Protein AF-A0A8T1SLP2-F1 (afdb_monomer_lite)

pLDDT: mean 81.24, std 19.85, range [31.53, 98.62]

Secondary structure (DSSP, 8-state):
-------PPPP--------PPP----------SS-------------PPPHHHHHHHHHHH--TTT-HHHHHHHHHHHHHHH---HHHHHHHHHHHS-HHHHHHHHHHHHHHHHHHHHH-TTTSPPHHHHS-SS-----TTSHHHHHHHHHHHHHHHHHHHHH-S----THHHHH----TT--HHHHHHHHHHHHHHH--

Structure (mmCIF, N/CA/C/O backbone):
data_AF-A0A8T1SLP2-F1
#
_entry.id   AF-A0A8T1SLP2-F1
#
loop_
_atom_site.group_PDB
_atom_site.id
_atom_site.type_symbol
_atom_site.label_atom_id
_atom_site.label_alt_id
_atom_site.label_comp_id
_atom_site.label_asym_id
_atom_site.label_entity_id
_atom_site.label_seq_id
_atom_site.pdbx_PDB_ins_code
_atom_site.Cartn_x
_atom_site.Cartn_y
_atom_site.Cartn_z
_atom_site.occupancy
_atom_site.B_iso_or_equiv
_atom_site.auth_seq_id
_atom_site.auth_comp_id
_atom_site.auth_asym_id
_atom_site.auth_atom_id
_atom_site.pdbx_PDB_model_num
ATOM 1 N N . PRO A 1 1 ? -8.094 -66.657 -16.573 1.00 51.28 1 PRO A N 1
ATOM 2 C CA . PRO A 1 1 ? -8.102 -66.151 -15.177 1.00 51.28 1 PRO A CA 1
ATOM 3 C C . PRO A 1 1 ? -7.156 -66.980 -14.293 1.00 51.28 1 PRO A C 1
ATOM 5 O O . PRO A 1 1 ? -7.253 -68.204 -14.302 1.00 51.28 1 PRO A O 1
ATOM 8 N N . PRO A 1 2 ? -6.194 -66.336 -13.611 1.00 52.72 2 PRO A N 1
ATOM 9 C CA . PRO A 1 2 ? -6.456 -66.033 -12.202 1.00 52.72 2 PRO A CA 1
ATOM 10 C C . PRO A 1 2 ? -5.882 -64.688 -11.720 1.00 52.72 2 PRO A C 1
ATOM 12 O O . PRO A 1 2 ? -4.818 -64.239 -12.142 1.00 52.72 2 PRO A O 1
ATOM 15 N N . TYR A 1 3 ? -6.602 -64.079 -10.780 1.00 40.72 3 TYR A N 1
ATOM 16 C CA . TYR A 1 3 ? -6.124 -62.995 -9.929 1.00 40.72 3 TYR A CA 1
ATOM 17 C C . TYR A 1 3 ? -5.058 -63.525 -8.959 1.00 40.72 3 TYR A C 1
ATOM 19 O O . TYR A 1 3 ? -5.244 -64.568 -8.335 1.00 40.72 3 TYR A O 1
ATOM 27 N N . LYS A 1 4 ? -3.966 -62.775 -8.791 1.00 50.47 4 LYS A N 1
ATOM 28 C CA . LYS A 1 4 ? -3.153 -62.802 -7.571 1.00 50.47 4 LYS A CA 1
ATOM 29 C C . LYS A 1 4 ? -3.278 -61.432 -6.918 1.00 50.47 4 LYS A C 1
ATOM 31 O O . LYS A 1 4 ? -2.809 -60.441 -7.468 1.00 50.47 4 LYS A O 1
ATOM 36 N 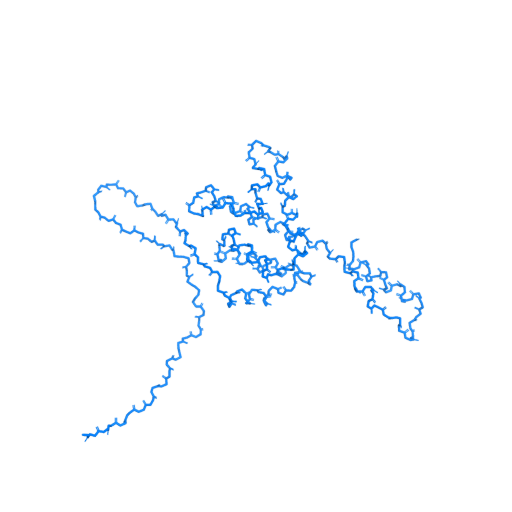N . GLU A 1 5 ? -3.930 -61.393 -5.764 1.00 51.12 5 GLU A N 1
ATOM 37 C CA . GLU A 1 5 ? -3.930 -60.245 -4.863 1.00 51.12 5 GLU A CA 1
ATOM 38 C C . GLU A 1 5 ? -2.499 -59.927 -4.415 1.00 51.12 5 GLU A C 1
ATOM 40 O O . GLU A 1 5 ? -1.784 -60.802 -3.920 1.00 51.12 5 GLU A O 1
ATOM 45 N N . ARG A 1 6 ? -2.093 -58.658 -4.535 1.00 46.44 6 ARG A N 1
ATOM 46 C CA . ARG A 1 6 ? -1.101 -58.049 -3.640 1.00 46.44 6 ARG A CA 1
ATOM 47 C C . ARG A 1 6 ? -1.487 -56.603 -3.323 1.00 46.44 6 ARG A C 1
ATOM 49 O O . ARG A 1 6 ? -1.310 -55.722 -4.152 1.00 46.44 6 ARG A O 1
ATOM 56 N N . VAL A 1 7 ? -2.006 -56.464 -2.099 1.00 53.81 7 VAL A N 1
ATOM 57 C CA . VAL A 1 7 ? -1.913 -55.384 -1.092 1.00 53.81 7 VAL A CA 1
ATOM 58 C C . VAL A 1 7 ? -2.037 -53.929 -1.584 1.00 53.81 7 VAL A C 1
ATOM 60 O O . VAL A 1 7 ? -1.192 -53.480 -2.360 1.00 53.81 7 VAL A O 1
ATOM 63 N N . PRO A 1 8 ? -3.000 -53.136 -1.060 1.00 47.75 8 PRO A N 1
ATOM 64 C CA . PRO A 1 8 ? -3.031 -51.694 -1.283 1.00 47.75 8 PRO A CA 1
ATOM 65 C C . PRO A 1 8 ? -1.716 -51.075 -0.807 1.00 47.75 8 PRO A C 1
ATOM 67 O O . PRO A 1 8 ? -1.368 -51.147 0.372 1.00 47.75 8 PRO A O 1
ATOM 70 N N . ARG A 1 9 ? -0.964 -50.477 -1.730 1.00 47.06 9 ARG A N 1
ATOM 71 C CA . ARG A 1 9 ? 0.170 -49.636 -1.360 1.00 47.06 9 ARG A CA 1
ATOM 72 C C . ARG A 1 9 ? -0.421 -48.397 -0.685 1.00 47.06 9 ARG A C 1
ATOM 74 O O . ARG A 1 9 ? -1.265 -47.735 -1.286 1.00 47.06 9 ARG A O 1
ATOM 81 N N . ALA A 1 10 ? -0.035 -48.132 0.563 1.00 53.69 10 ALA A N 1
ATOM 82 C CA . ALA A 1 10 ? -0.399 -46.890 1.238 1.00 53.69 10 ALA A CA 1
ATOM 83 C C . ALA A 1 10 ? -0.040 -45.705 0.322 1.00 53.69 10 ALA A C 1
ATOM 85 O O . ALA A 1 10 ? 1.007 -45.777 -0.336 1.00 53.69 10 ALA A O 1
ATOM 86 N N . PRO A 1 11 ? -0.879 -44.655 0.232 1.00 48.16 11 PRO A N 1
ATOM 87 C CA . PRO A 1 11 ? -0.500 -43.465 -0.508 1.00 48.16 11 PRO A CA 1
ATOM 88 C C . PRO A 1 11 ? 0.830 -42.973 0.051 1.00 48.16 11 PRO A C 1
ATOM 90 O O . PRO A 1 11 ? 1.016 -42.887 1.266 1.00 48.16 11 PRO A O 1
ATOM 93 N N . GLU A 1 12 ? 1.769 -42.724 -0.852 1.00 47.84 12 GLU A N 1
ATOM 94 C CA . GLU A 1 12 ? 3.038 -42.107 -0.519 1.00 47.84 12 GLU A CA 1
ATOM 95 C C . GLU A 1 12 ? 2.696 -40.758 0.124 1.00 47.84 12 GLU A C 1
ATOM 97 O O . GLU A 1 12 ? 2.168 -39.860 -0.534 1.00 47.84 12 GLU A O 1
ATOM 102 N N . ILE A 1 13 ? 2.875 -40.654 1.444 1.00 52.69 13 ILE A N 1
ATOM 103 C CA . ILE A 1 13 ? 2.747 -39.388 2.157 1.00 52.69 13 ILE A CA 1
ATOM 104 C C . ILE A 1 13 ? 3.916 -38.550 1.653 1.00 52.69 13 ILE A C 1
ATOM 106 O O . ILE A 1 13 ? 5.034 -38.647 2.159 1.00 52.69 13 ILE A O 1
ATOM 110 N N . ALA A 1 14 ? 3.661 -37.779 0.598 1.00 40.75 14 ALA A N 1
ATOM 111 C CA . ALA A 1 14 ? 4.567 -36.742 0.160 1.00 40.75 14 ALA A CA 1
ATOM 112 C C . ALA A 1 14 ? 4.804 -35.805 1.359 1.00 40.75 14 ALA A C 1
ATOM 114 O O . ALA A 1 14 ? 3.859 -35.494 2.094 1.00 40.75 14 ALA A O 1
ATOM 115 N N . PRO A 1 15 ? 6.057 -35.406 1.616 1.00 37.88 15 PRO A N 1
ATOM 116 C CA . PRO A 1 15 ? 6.407 -34.677 2.823 1.00 37.88 15 PRO A CA 1
ATOM 117 C C . PRO A 1 15 ? 5.599 -33.379 2.938 1.00 37.88 15 PRO A C 1
ATOM 119 O O . PRO A 1 15 ? 5.469 -32.620 1.980 1.00 37.88 15 PRO A O 1
ATOM 122 N N . SER A 1 16 ? 5.100 -33.110 4.148 1.00 51.03 16 SER A N 1
ATOM 123 C CA . SER A 1 16 ? 4.646 -31.789 4.585 1.00 51.03 16 SER A CA 1
ATOM 124 C C . SER A 1 16 ? 5.834 -30.827 4.556 1.00 51.03 16 SER A C 1
ATOM 126 O O . SER A 1 16 ? 6.502 -30.615 5.566 1.00 51.03 16 SER A O 1
ATOM 128 N N . VAL A 1 17 ? 6.110 -30.251 3.393 1.00 34.69 17 VAL A N 1
ATOM 129 C CA . VAL A 1 17 ? 6.983 -29.092 3.246 1.00 34.69 17 VAL A CA 1
ATOM 130 C C . VAL A 1 17 ? 6.373 -28.250 2.139 1.00 34.69 17 VAL A C 1
ATOM 132 O O . VAL A 1 17 ? 6.340 -28.662 0.982 1.00 34.69 17 VAL A O 1
ATOM 135 N N . GLY A 1 18 ? 5.841 -27.087 2.516 1.00 31.53 18 GLY A N 1
ATOM 136 C CA . GLY A 1 18 ? 5.426 -26.054 1.578 1.00 31.53 18 GLY A CA 1
ATOM 137 C C . GLY A 1 18 ? 6.627 -25.638 0.739 1.00 31.53 18 GLY A C 1
ATOM 138 O O . GLY A 1 18 ? 7.435 -24.810 1.151 1.00 31.53 18 GLY A O 1
ATOM 139 N N . PHE A 1 19 ? 6.760 -26.259 -0.426 1.00 31.61 19 PHE A N 1
ATOM 140 C CA . PHE A 1 19 ? 7.598 -25.771 -1.500 1.00 31.61 19 PHE A CA 1
ATOM 141 C C . PHE A 1 19 ? 6.903 -24.546 -2.086 1.00 31.61 19 PHE A C 1
ATOM 143 O O . PHE A 1 19 ? 6.039 -24.671 -2.950 1.00 31.61 19 PHE A O 1
ATOM 150 N N . TYR A 1 20 ? 7.279 -23.361 -1.619 1.00 38.03 20 TYR A N 1
ATOM 151 C CA . TYR A 1 20 ? 7.086 -22.163 -2.422 1.00 38.03 20 TYR A CA 1
ATOM 152 C C . TYR A 1 20 ? 8.293 -22.063 -3.353 1.00 38.03 20 TYR A C 1
ATOM 154 O O . TYR A 1 20 ? 9.429 -22.089 -2.866 1.00 38.03 20 TYR A O 1
ATOM 162 N N . PRO A 1 21 ? 8.087 -22.058 -4.681 1.00 40.09 21 PRO A N 1
ATOM 163 C CA . PRO A 1 21 ? 9.191 -22.079 -5.620 1.00 40.09 21 PRO A CA 1
ATOM 164 C C . PRO A 1 21 ? 10.085 -20.864 -5.383 1.00 40.09 21 PRO A C 1
ATOM 166 O O . PRO A 1 21 ? 9.610 -19.740 -5.215 1.00 40.09 21 PRO A O 1
ATOM 169 N N . LEU A 1 22 ? 11.398 -21.111 -5.391 1.00 35.88 22 LEU A N 1
ATOM 170 C CA . LEU A 1 22 ? 12.374 -20.063 -5.630 1.00 35.88 22 LEU A CA 1
ATOM 171 C C . LEU A 1 22 ? 11.912 -19.246 -6.838 1.00 35.88 22 LEU A C 1
ATOM 173 O O . LEU A 1 22 ? 11.570 -19.806 -7.884 1.00 35.88 22 LEU A O 1
ATOM 177 N N . ILE A 1 23 ? 11.948 -17.926 -6.675 1.00 46.19 23 ILE A N 1
ATOM 178 C CA . ILE A 1 23 ? 11.940 -16.955 -7.766 1.00 46.19 23 ILE A CA 1
ATOM 179 C C . ILE A 1 23 ? 12.896 -17.496 -8.823 1.00 46.19 23 ILE A C 1
ATOM 181 O O . ILE A 1 23 ? 14.083 -17.686 -8.557 1.00 46.19 23 ILE A O 1
ATOM 185 N N . THR A 1 24 ? 12.354 -17.862 -9.976 1.00 40.00 24 THR A N 1
ATOM 186 C CA . THR A 1 24 ? 13.105 -18.564 -11.005 1.00 40.00 24 THR A CA 1
ATOM 187 C C . THR A 1 24 ? 14.147 -17.593 -11.558 1.00 40.00 24 THR A C 1
ATOM 189 O O . THR A 1 24 ? 13.821 -16.722 -12.356 1.00 40.00 24 THR A O 1
ATOM 192 N N . GLU A 1 25 ? 15.414 -17.719 -11.158 1.00 38.12 25 GLU A N 1
ATOM 193 C CA . GLU A 1 25 ? 16.511 -17.258 -12.009 1.00 38.12 25 GLU A CA 1
ATOM 194 C C . GLU A 1 25 ? 16.571 -18.220 -13.199 1.00 38.12 25 GLU A C 1
ATOM 196 O O . GLU A 1 25 ? 17.198 -19.278 -13.154 1.00 38.12 25 GLU A O 1
ATOM 201 N N . THR A 1 26 ? 15.853 -17.901 -14.274 1.00 42.66 26 THR A N 1
ATOM 202 C CA . THR A 1 26 ? 15.989 -18.637 -15.531 1.00 42.66 26 THR A CA 1
ATOM 203 C C . THR A 1 26 ? 17.313 -18.271 -16.193 1.00 42.66 26 THR A C 1
ATOM 205 O O . THR A 1 26 ? 17.432 -17.231 -16.841 1.00 42.66 26 THR A O 1
ATOM 208 N N . VAL A 1 27 ? 18.312 -19.147 -16.060 1.00 44.16 27 VAL A N 1
ATOM 209 C CA . VAL A 1 27 ? 19.562 -19.086 -16.828 1.00 44.16 27 VAL A CA 1
ATOM 210 C C . VAL A 1 27 ? 19.272 -19.533 -18.262 1.00 44.16 27 VAL A C 1
ATOM 212 O O . VAL A 1 27 ? 19.118 -20.721 -18.542 1.00 44.16 27 VAL A O 1
ATOM 215 N N . VAL A 1 28 ? 19.179 -18.584 -19.193 1.00 42.00 28 VAL A N 1
ATOM 216 C CA . VAL A 1 28 ? 19.043 -18.899 -20.622 1.00 42.00 28 VAL A CA 1
ATOM 217 C C . VAL A 1 28 ? 20.429 -19.166 -21.206 1.00 42.00 28 VAL A C 1
ATOM 219 O O . VAL A 1 28 ? 21.206 -18.240 -21.430 1.00 42.00 28 VAL A O 1
ATOM 222 N N . ALA A 1 29 ? 20.734 -20.430 -21.500 1.00 44.34 29 ALA A N 1
ATOM 223 C CA . ALA A 1 29 ? 21.881 -20.794 -22.325 1.00 44.34 29 ALA A CA 1
ATOM 224 C C . ALA A 1 29 ? 21.465 -20.842 -23.805 1.00 44.34 29 ALA A C 1
ATOM 226 O O . ALA A 1 29 ? 20.645 -21.668 -24.206 1.00 44.34 29 ALA A O 1
ATOM 227 N N . ARG A 1 30 ? 22.061 -19.985 -24.640 1.00 42.94 30 ARG A N 1
ATOM 228 C CA . ARG A 1 30 ? 22.188 -20.235 -26.084 1.00 42.94 30 ARG A CA 1
ATOM 229 C C . ARG A 1 30 ? 23.635 -19.993 -26.499 1.00 42.94 30 ARG A C 1
ATOM 231 O O . ARG A 1 30 ? 24.135 -18.882 -26.378 1.00 42.94 30 ARG A O 1
ATOM 238 N N . SER A 1 31 ? 24.277 -21.050 -26.985 1.00 52.25 31 SER A N 1
ATOM 239 C CA . SER A 1 31 ? 25.512 -21.011 -27.781 1.00 52.25 31 SER A CA 1
ATOM 240 C C . SER A 1 31 ? 25.082 -21.263 -29.239 1.00 52.25 31 SER A C 1
ATOM 242 O O . SER A 1 31 ? 24.107 -21.981 -29.448 1.00 52.25 31 SER A O 1
ATOM 244 N N . VAL A 1 32 ? 25.662 -20.675 -30.288 1.00 46.78 32 VAL A N 1
ATOM 245 C CA . VAL A 1 32 ? 27.093 -20.672 -30.614 1.00 46.78 32 VAL A CA 1
ATOM 246 C C . VAL A 1 32 ? 27.491 -19.413 -31.397 1.00 46.78 32 VAL A C 1
ATOM 248 O O . VAL A 1 32 ? 26.742 -18.947 -32.251 1.00 46.78 32 VAL A O 1
ATOM 251 N N . ALA A 1 33 ? 28.732 -18.991 -31.137 1.00 46.06 33 ALA A N 1
ATOM 252 C CA . ALA A 1 33 ? 29.599 -18.074 -31.879 1.00 46.06 33 ALA A CA 1
ATOM 253 C C . ALA A 1 33 ? 29.664 -16.615 -31.383 1.00 46.06 33 ALA A C 1
ATOM 255 O O . ALA A 1 33 ? 28.679 -15.888 -31.298 1.00 46.06 33 ALA A O 1
ATOM 256 N N . ASP A 1 34 ? 30.914 -16.233 -31.128 1.00 44.34 34 ASP A N 1
ATOM 257 C CA . ASP A 1 34 ? 31.476 -14.946 -30.735 1.00 44.34 34 ASP A CA 1
ATOM 258 C C . ASP A 1 34 ? 31.450 -14.503 -29.268 1.00 44.34 34 ASP A C 1
ATOM 260 O O . ASP A 1 34 ? 30.468 -14.580 -28.535 1.00 44.34 34 ASP A O 1
ATOM 264 N N . ASN A 1 35 ? 32.633 -14.013 -28.893 1.00 52.25 35 ASN A N 1
ATOM 265 C CA . ASN A 1 35 ? 33.175 -13.606 -27.604 1.00 52.25 35 ASN A CA 1
ATOM 266 C C . ASN A 1 35 ? 32.275 -12.629 -26.813 1.00 52.25 35 ASN A C 1
ATOM 268 O O . ASN A 1 35 ? 32.597 -11.452 -26.648 1.00 52.25 35 ASN A O 1
ATOM 272 N N . ARG A 1 36 ? 31.127 -13.101 -26.320 1.00 53.59 36 ARG A N 1
ATOM 273 C CA . ARG A 1 36 ? 30.204 -12.326 -25.486 1.00 53.59 36 ARG A CA 1
ATOM 274 C C . ARG A 1 36 ? 30.271 -12.803 -24.044 1.00 53.59 36 ARG A C 1
ATOM 276 O O . ARG A 1 36 ? 29.977 -13.955 -23.740 1.00 53.59 36 ARG A O 1
ATOM 283 N N . ARG A 1 37 ? 30.629 -11.879 -23.147 1.00 54.94 37 ARG A N 1
ATOM 284 C CA . ARG A 1 37 ? 30.462 -12.038 -21.698 1.00 54.94 37 ARG A CA 1
ATOM 285 C C . ARG A 1 37 ? 29.026 -12.495 -21.432 1.00 54.94 37 ARG A C 1
ATOM 287 O O . ARG A 1 37 ? 28.089 -11.773 -21.773 1.00 54.94 37 ARG A O 1
ATOM 294 N N . ALA A 1 38 ? 28.860 -13.677 -20.843 1.00 57.34 38 ALA A N 1
ATOM 295 C CA . ALA A 1 38 ? 27.565 -14.112 -20.346 1.00 57.34 38 ALA A CA 1
ATOM 296 C C . ALA A 1 38 ? 27.062 -13.048 -19.362 1.00 57.34 38 ALA A C 1
ATOM 298 O O . ALA A 1 38 ? 27.705 -12.778 -18.351 1.00 57.34 38 ALA A O 1
ATOM 299 N N . THR A 1 39 ? 25.964 -12.382 -19.708 1.00 58.81 39 THR A N 1
ATOM 300 C CA . THR A 1 39 ? 25.308 -11.435 -18.808 1.00 58.81 39 THR A CA 1
ATOM 301 C C . THR A 1 39 ? 24.176 -12.183 -18.134 1.00 58.81 39 THR A C 1
ATOM 303 O O . THR A 1 39 ? 23.212 -12.569 -18.793 1.00 58.81 39 THR A O 1
ATOM 306 N N . THR A 1 40 ? 24.307 -12.418 -16.832 1.00 60.12 40 THR A N 1
ATOM 307 C CA . THR A 1 40 ? 23.191 -12.885 -16.010 1.00 60.12 40 THR A CA 1
ATOM 308 C C . THR A 1 40 ? 22.121 -11.796 -16.020 1.00 60.12 40 THR A C 1
ATOM 310 O O . THR A 1 40 ? 22.389 -10.666 -15.617 1.00 60.12 40 THR A O 1
ATOM 313 N N . MET A 1 41 ? 20.927 -12.117 -16.516 1.00 66.62 41 MET A N 1
ATOM 314 C CA . MET A 1 41 ? 19.774 -11.218 -16.501 1.00 66.62 41 MET A CA 1
ATOM 315 C C . MET A 1 41 ? 18.713 -11.799 -15.572 1.00 66.62 41 MET A C 1
ATOM 317 O O . MET A 1 41 ? 18.327 -12.955 -15.726 1.00 66.62 41 MET A O 1
ATOM 321 N N . GLN A 1 42 ? 18.251 -10.999 -14.613 1.00 71.88 42 GLN A N 1
ATOM 322 C CA . GLN A 1 42 ? 17.091 -11.348 -13.800 1.00 71.88 42 GLN A CA 1
ATOM 323 C C . GLN A 1 42 ? 15.825 -11.032 -14.590 1.00 71.88 42 GLN A C 1
ATOM 325 O O . GLN A 1 42 ? 15.665 -9.918 -15.086 1.00 71.88 42 GLN A O 1
ATOM 330 N N . VAL A 1 43 ? 14.947 -12.026 -14.714 1.00 80.62 43 VAL A N 1
ATOM 331 C CA . VAL A 1 43 ? 13.667 -11.905 -15.413 1.00 80.62 43 VAL A CA 1
ATOM 332 C C . VAL A 1 43 ? 12.548 -12.173 -14.417 1.00 80.62 43 VAL A C 1
ATOM 334 O O . VAL A 1 43 ? 12.511 -13.214 -13.767 1.00 80.62 43 VAL A O 1
ATOM 337 N N . TYR A 1 44 ? 11.630 -11.226 -14.310 1.00 83.12 44 TYR A N 1
ATOM 338 C CA . TYR A 1 44 ? 10.404 -11.325 -13.540 1.00 83.12 44 TYR A CA 1
ATOM 339 C C . TYR A 1 44 ? 9.305 -11.917 -14.419 1.00 83.12 44 TYR A C 1
ATOM 341 O O . TYR A 1 44 ? 8.966 -11.367 -15.470 1.00 83.12 44 TYR A O 1
ATOM 349 N N . THR A 1 45 ? 8.739 -13.034 -13.967 1.00 84.00 45 THR A N 1
ATOM 350 C CA . THR A 1 45 ? 7.530 -13.633 -14.544 1.00 84.00 45 THR A CA 1
ATOM 351 C C . THR A 1 45 ? 6.404 -13.492 -13.534 1.00 84.00 45 THR A C 1
ATOM 353 O O . THR A 1 45 ? 6.591 -13.821 -12.362 1.00 84.00 45 THR A O 1
ATOM 356 N N . HIS A 1 46 ? 5.253 -12.989 -13.979 1.00 86.06 46 HIS A N 1
ATOM 357 C CA . HIS A 1 46 ? 4.088 -12.842 -13.113 1.00 86.06 46 HIS A CA 1
ATOM 358 C C . HIS A 1 46 ? 3.515 -14.212 -12.751 1.00 86.06 46 HIS A C 1
ATOM 360 O O . HIS A 1 46 ? 3.279 -15.052 -13.622 1.00 86.06 46 HIS A O 1
ATOM 366 N N . VAL A 1 47 ? 3.305 -14.417 -11.454 1.00 87.44 47 VAL A N 1
ATOM 367 C CA . VAL A 1 47 ? 2.592 -15.563 -10.897 1.00 87.44 47 VAL A CA 1
ATOM 368 C C . VAL A 1 47 ? 1.563 -14.993 -9.923 1.00 87.44 47 VAL A C 1
ATOM 370 O O . VAL A 1 47 ? 1.967 -14.409 -8.917 1.00 87.44 47 VAL A O 1
ATOM 373 N N . PRO A 1 48 ? 0.255 -15.141 -10.196 1.00 85.75 48 PRO A N 1
ATOM 374 C CA . PRO A 1 48 ? -0.778 -14.631 -9.307 1.00 85.75 48 PRO A CA 1
ATOM 375 C C . PRO A 1 48 ? -0.688 -15.247 -7.910 1.00 85.75 48 PRO A C 1
ATOM 377 O O . PRO A 1 48 ? -0.332 -16.419 -7.756 1.00 85.75 48 PRO A O 1
ATOM 380 N N . PHE A 1 49 ? -1.106 -14.491 -6.895 1.00 87.31 49 PHE A N 1
ATOM 381 C CA . PHE A 1 49 ? -1.275 -15.040 -5.553 1.00 87.31 49 PHE A CA 1
ATOM 382 C C . PHE A 1 49 ? -2.273 -16.203 -5.534 1.00 87.31 49 PHE A C 1
ATOM 384 O O . PHE A 1 49 ? -3.388 -16.107 -6.054 1.00 87.31 49 PHE A O 1
ATOM 391 N N . ASN A 1 50 ? -1.905 -17.285 -4.850 1.00 90.06 50 ASN A N 1
ATOM 392 C CA . ASN A 1 50 ? -2.828 -18.370 -4.550 1.00 90.06 50 ASN A CA 1
ATOM 393 C C . ASN A 1 50 ? -3.816 -17.929 -3.445 1.00 90.06 50 ASN A C 1
ATOM 395 O O . ASN A 1 50 ? -3.383 -17.363 -2.435 1.00 90.06 50 ASN A O 1
ATOM 399 N N . PRO A 1 51 ? -5.125 -18.230 -3.568 1.00 90.00 51 PRO A N 1
ATOM 400 C CA . PRO A 1 51 ? -6.105 -18.006 -2.503 1.00 90.00 51 PRO A CA 1
ATOM 401 C C . PRO A 1 51 ? -5.696 -18.531 -1.118 1.00 90.00 51 PRO A C 1
ATOM 403 O O . PRO A 1 51 ? -6.027 -17.904 -0.112 1.00 90.00 51 PRO A O 1
ATOM 406 N N . VAL A 1 52 ? -4.969 -19.653 -1.051 1.00 92.44 52 VAL A N 1
ATOM 407 C CA . VAL A 1 52 ? -4.479 -20.222 0.218 1.00 92.44 52 VAL A CA 1
ATOM 408 C C . VAL A 1 52 ? -3.479 -19.285 0.898 1.00 92.44 52 VAL A C 1
ATOM 410 O O . VAL A 1 52 ? -3.586 -19.048 2.101 1.00 92.44 52 VAL A O 1
ATOM 413 N N . ASP A 1 53 ? -2.562 -18.698 0.131 1.00 88.88 53 ASP A N 1
ATOM 414 C CA . ASP A 1 53 ? -1.547 -17.783 0.661 1.00 88.88 53 ASP A CA 1
ATOM 415 C C . ASP A 1 53 ? -2.190 -16.475 1.118 1.00 88.88 53 ASP A C 1
ATOM 417 O O . ASP A 1 53 ? -1.924 -15.999 2.219 1.00 88.88 53 ASP A O 1
ATOM 421 N N . LEU A 1 54 ? -3.126 -15.938 0.327 1.00 90.81 54 LEU A N 1
ATOM 422 C CA . LEU A 1 54 ? -3.898 -14.751 0.702 1.00 90.81 54 LEU A CA 1
ATOM 423 C C . LEU A 1 54 ? -4.680 -14.957 2.007 1.00 90.81 54 LEU A C 1
ATOM 425 O O . LEU A 1 54 ? -4.690 -14.075 2.871 1.00 90.81 54 LEU A O 1
ATOM 429 N N . ALA A 1 55 ? -5.304 -16.125 2.180 1.00 92.25 55 ALA A N 1
ATOM 430 C CA . ALA A 1 55 ? -5.994 -16.475 3.417 1.00 92.25 55 ALA A CA 1
ATOM 431 C C . ALA A 1 55 ? -5.019 -16.602 4.601 1.00 92.25 55 ALA A C 1
ATOM 433 O O . ALA A 1 55 ? -5.313 -16.104 5.691 1.00 92.25 55 ALA A O 1
ATOM 434 N N . ALA A 1 56 ? -3.848 -17.210 4.386 1.00 92.31 56 ALA A N 1
ATOM 435 C CA . ALA A 1 56 ? -2.809 -17.338 5.403 1.00 92.31 56 ALA A CA 1
ATOM 436 C C . ALA A 1 56 ? -2.256 -15.971 5.836 1.00 92.31 56 ALA A C 1
ATOM 438 O O . ALA A 1 56 ? -2.176 -15.702 7.036 1.00 92.31 56 ALA A O 1
ATOM 439 N N . PHE A 1 57 ? -1.958 -15.070 4.894 1.00 92.31 57 PHE A N 1
ATOM 440 C CA . PHE A 1 57 ? -1.518 -13.707 5.205 1.00 92.31 57 PHE A CA 1
ATOM 441 C C . PHE A 1 57 ? -2.578 -12.937 5.981 1.00 92.31 57 PHE A C 1
ATOM 443 O O . PHE A 1 57 ? -2.251 -12.284 6.971 1.00 92.31 57 PHE A O 1
ATOM 450 N N . ARG A 1 58 ? -3.854 -13.055 5.594 1.00 92.12 58 ARG A N 1
ATOM 451 C CA . ARG A 1 58 ? -4.963 -12.428 6.324 1.00 92.12 58 ARG A CA 1
ATOM 452 C C . ARG A 1 58 ? -5.061 -12.945 7.757 1.00 92.12 58 ARG A C 1
ATOM 454 O O . ARG A 1 58 ? -5.166 -12.146 8.685 1.00 92.12 58 ARG A O 1
ATOM 461 N N . ALA A 1 59 ? -4.984 -14.261 7.949 1.00 93.69 59 ALA A N 1
ATOM 462 C CA . ALA A 1 59 ? -5.010 -14.872 9.275 1.00 93.69 59 ALA A CA 1
ATOM 463 C C . ALA A 1 59 ? -3.801 -14.453 10.131 1.00 93.69 59 ALA A C 1
ATOM 465 O O . ALA A 1 59 ? -3.943 -14.173 11.322 1.00 93.69 59 ALA A O 1
ATOM 466 N N . GLN A 1 60 ? -2.611 -14.369 9.530 1.00 93.50 60 GLN A N 1
ATOM 467 C CA . GLN A 1 60 ? -1.393 -13.974 10.229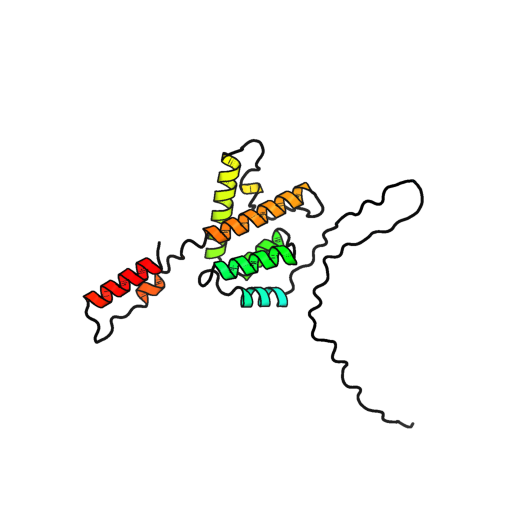 1.00 93.50 60 GLN A CA 1
ATOM 468 C C . GLN A 1 60 ? -1.396 -12.486 10.597 1.00 93.50 60 GLN A C 1
ATOM 470 O O . GLN A 1 60 ? -1.048 -12.146 11.731 1.00 93.50 60 GLN A O 1
ATOM 475 N N . ALA A 1 61 ? -1.802 -11.607 9.678 1.00 91.50 61 ALA A N 1
ATOM 476 C CA . ALA A 1 61 ? -1.864 -10.166 9.900 1.00 91.50 61 ALA A CA 1
ATOM 477 C C . ALA A 1 61 ? -2.908 -9.799 10.964 1.00 91.50 61 ALA A C 1
ATOM 479 O O . ALA A 1 61 ? -2.622 -8.995 11.852 1.00 91.50 61 ALA A O 1
ATOM 480 N N . GLY A 1 62 ? -4.083 -10.437 10.919 1.00 90.56 62 GLY A N 1
ATOM 481 C CA . GLY A 1 62 ? -5.248 -9.998 11.682 1.00 90.56 62 GLY A CA 1
ATOM 482 C C . GLY A 1 62 ? -5.776 -8.653 11.174 1.00 90.56 62 GLY A C 1
ATOM 483 O O . GLY A 1 62 ? -5.503 -8.246 10.045 1.00 90.56 62 GLY A O 1
ATOM 484 N N . GLU A 1 63 ? -6.544 -7.956 12.007 1.00 89.25 63 GLU A N 1
ATOM 485 C CA . GLU A 1 63 ? -7.081 -6.638 11.660 1.00 89.25 63 GLU A CA 1
ATOM 486 C C . GLU A 1 63 ? -6.035 -5.535 11.848 1.00 89.25 63 GLU A C 1
ATOM 488 O O . GLU A 1 63 ? -5.406 -5.430 12.908 1.00 89.25 63 GLU A O 1
ATOM 493 N N . PHE A 1 64 ? -5.892 -4.676 10.835 1.00 89.31 64 PHE A N 1
ATOM 494 C CA . PHE A 1 64 ? -4.952 -3.558 10.864 1.00 89.31 64 PHE A CA 1
ATOM 495 C C . PHE A 1 64 ? -5.256 -2.591 12.015 1.00 89.31 64 PHE A C 1
ATOM 497 O O . PHE A 1 64 ? -4.346 -2.224 12.754 1.00 89.31 64 PHE A O 1
ATOM 504 N N . SER A 1 65 ? -6.528 -2.254 12.240 1.00 84.69 65 SER A N 1
ATOM 505 C CA . SER A 1 65 ? -6.988 -1.422 13.361 1.00 84.69 65 SER A CA 1
ATOM 506 C C . SER A 1 65 ? -6.600 -1.941 14.757 1.00 84.69 65 SER A C 1
ATOM 508 O O . SER A 1 65 ? -6.402 -1.137 15.670 1.00 84.69 65 SER A O 1
ATOM 510 N N . THR A 1 66 ? -6.476 -3.262 14.927 1.00 84.44 66 THR A N 1
ATOM 511 C CA . THR A 1 66 ? -6.210 -3.911 16.221 1.00 84.44 66 THR A CA 1
ATOM 512 C C . THR A 1 66 ? -4.716 -3.994 16.529 1.00 84.44 66 THR A C 1
ATOM 514 O O . THR A 1 66 ? -4.301 -3.730 17.657 1.00 84.44 66 THR A O 1
ATOM 517 N N . ASN A 1 67 ? -3.887 -4.360 15.547 1.00 84.00 67 ASN A N 1
ATOM 518 C CA . ASN A 1 67 ? -2.434 -4.417 15.721 1.00 84.00 67 ASN A CA 1
ATOM 519 C C . ASN A 1 67 ? -1.703 -3.957 14.446 1.00 84.00 67 ASN A C 1
ATOM 521 O O . ASN A 1 67 ? -1.208 -4.793 13.679 1.00 84.00 67 ASN A O 1
ATOM 525 N N . PRO A 1 68 ? -1.589 -2.630 14.234 1.00 89.19 68 PRO A N 1
ATOM 526 C CA . PRO A 1 68 ? -0.967 -2.074 13.037 1.00 89.19 68 PRO A CA 1
ATOM 527 C C . PRO A 1 68 ? 0.469 -2.559 12.825 1.00 89.19 68 PRO A C 1
ATOM 529 O O . PRO A 1 68 ? 0.862 -2.852 11.701 1.00 89.19 68 PRO A O 1
ATOM 532 N N . SER A 1 69 ? 1.252 -2.701 13.898 1.00 88.12 69 SER A N 1
ATOM 533 C CA . SER A 1 69 ? 2.655 -3.121 13.816 1.00 88.12 69 SER A CA 1
ATOM 534 C C . SER A 1 69 ? 2.806 -4.551 13.294 1.00 88.12 69 SER A C 1
ATOM 536 O O . SER A 1 69 ? 3.620 -4.799 12.404 1.00 88.12 69 SER A O 1
ATOM 538 N N . LYS A 1 70 ? 2.002 -5.494 13.809 1.00 89.81 70 LYS A N 1
ATOM 539 C CA . LYS A 1 70 ? 2.001 -6.885 13.326 1.00 89.81 70 LYS A CA 1
ATOM 540 C C . LYS A 1 70 ? 1.562 -6.948 11.867 1.00 89.81 70 LYS A C 1
ATOM 542 O O . LYS A 1 70 ? 2.200 -7.623 11.064 1.00 89.81 70 LYS A O 1
ATOM 547 N N . TYR A 1 71 ? 0.504 -6.217 11.531 1.00 92.19 71 TYR A N 1
ATOM 548 C CA . TYR A 1 71 ? 0.000 -6.135 10.170 1.00 92.19 71 TYR A CA 1
ATOM 549 C C . TYR A 1 71 ? 1.075 -5.621 9.201 1.00 92.19 71 TYR A C 1
ATOM 551 O O . TYR A 1 71 ? 1.335 -6.256 8.181 1.00 92.19 71 TYR A O 1
ATOM 559 N N . ILE A 1 72 ? 1.729 -4.499 9.532 1.00 93.75 72 ILE A N 1
ATOM 560 C CA . ILE A 1 72 ? 2.783 -3.895 8.705 1.00 93.75 72 ILE A CA 1
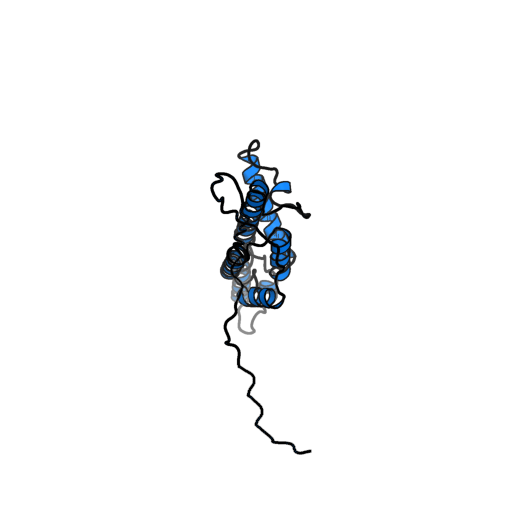ATOM 561 C C . ILE A 1 72 ? 3.921 -4.891 8.494 1.00 93.75 72 ILE A C 1
ATOM 563 O O . ILE A 1 72 ? 4.360 -5.066 7.364 1.00 93.75 72 ILE A O 1
ATOM 567 N N . SER A 1 73 ? 4.339 -5.599 9.545 1.00 94.00 73 SER A N 1
ATOM 568 C CA . SER A 1 73 ? 5.383 -6.622 9.443 1.00 94.00 73 SER A CA 1
ATOM 569 C C . SER A 1 73 ? 5.003 -7.763 8.487 1.00 94.00 73 SER A C 1
ATOM 571 O O . SER A 1 73 ? 5.829 -8.186 7.679 1.00 94.00 73 SER A O 1
ATOM 573 N N . VAL A 1 74 ? 3.750 -8.232 8.520 1.00 94.56 74 VAL A N 1
ATOM 574 C CA . VAL A 1 74 ? 3.259 -9.261 7.585 1.00 94.56 74 VAL A CA 1
ATOM 575 C C . VAL A 1 74 ? 3.209 -8.720 6.155 1.00 94.56 74 VAL A C 1
ATOM 577 O O . VAL A 1 74 ? 3.665 -9.396 5.233 1.00 94.56 74 VAL A O 1
ATOM 580 N N . PHE A 1 75 ? 2.721 -7.492 5.962 1.00 94.81 75 PHE A N 1
ATOM 581 C CA . PHE A 1 75 ? 2.671 -6.848 4.649 1.00 94.81 75 PHE A CA 1
ATOM 582 C C . PHE A 1 75 ? 4.077 -6.667 4.054 1.00 94.81 75 PHE A C 1
ATOM 584 O O . PHE A 1 75 ? 4.314 -7.041 2.907 1.00 94.81 75 PHE A O 1
ATOM 591 N N . GLU A 1 76 ? 5.040 -6.177 4.841 1.00 95.38 76 GLU A N 1
ATOM 592 C CA . GLU A 1 76 ? 6.458 -6.083 4.462 1.00 95.38 76 GLU A CA 1
ATOM 593 C C . GLU A 1 76 ? 7.040 -7.448 4.076 1.00 95.38 76 GLU A C 1
ATOM 595 O O . GLU A 1 76 ? 7.716 -7.568 3.051 1.00 95.38 76 GLU A O 1
ATOM 600 N N . GLY A 1 77 ? 6.722 -8.492 4.848 1.00 94.44 77 GLY A N 1
ATOM 601 C CA . GLY A 1 77 ? 7.100 -9.869 4.540 1.00 94.44 77 GLY A CA 1
ATOM 602 C C . GLY A 1 77 ? 6.551 -10.345 3.193 1.00 94.44 77 GLY A C 1
ATOM 603 O O . GLY A 1 77 ? 7.295 -10.945 2.412 1.00 94.44 77 GLY A O 1
ATOM 604 N N . CYS A 1 78 ? 5.292 -10.027 2.874 1.00 93.06 78 CYS A N 1
ATOM 605 C CA . CYS A 1 78 ? 4.676 -10.337 1.578 1.00 93.06 78 CYS A CA 1
ATOM 606 C C . CYS A 1 78 ? 5.412 -9.634 0.428 1.00 93.06 78 CYS A C 1
ATOM 608 O O . CYS A 1 78 ? 5.760 -10.275 -0.566 1.00 93.06 78 CYS A O 1
ATOM 610 N N . LEU A 1 79 ? 5.716 -8.338 0.584 1.00 93.56 79 LEU A N 1
ATOM 611 C CA . LEU A 1 79 ? 6.451 -7.565 -0.422 1.00 93.56 79 LEU A CA 1
ATOM 612 C C . LEU A 1 79 ? 7.838 -8.161 -0.709 1.00 93.56 79 LEU A C 1
ATOM 614 O O . LEU A 1 79 ? 8.250 -8.231 -1.868 1.00 93.56 79 LEU A O 1
ATOM 618 N N . ALA A 1 80 ? 8.552 -8.600 0.331 1.00 91.50 80 ALA A N 1
ATOM 619 C CA . ALA A 1 80 ? 9.901 -9.149 0.207 1.00 91.50 80 ALA A CA 1
ATOM 620 C C . ALA A 1 80 ? 9.924 -10.548 -0.437 1.00 91.50 80 ALA A C 1
ATOM 622 O O . ALA A 1 80 ? 10.757 -10.826 -1.312 1.00 91.50 80 ALA A O 1
ATOM 623 N N . SER A 1 81 ? 9.006 -11.417 -0.007 1.00 90.00 81 SER A N 1
ATOM 624 C CA . SER A 1 81 ? 8.941 -12.820 -0.431 1.00 90.00 81 SER A CA 1
ATOM 625 C C . SER A 1 81 ? 8.371 -12.984 -1.840 1.00 90.00 81 SER A C 1
ATOM 627 O O . SER A 1 81 ? 8.983 -13.668 -2.655 1.00 90.00 81 SER A O 1
ATOM 629 N N . HIS A 1 82 ? 7.263 -12.307 -2.154 1.00 89.00 82 HIS A N 1
ATOM 630 C CA . HIS A 1 82 ? 6.520 -12.522 -3.403 1.00 89.00 82 HIS A CA 1
ATOM 631 C C . HIS A 1 82 ? 6.836 -11.483 -4.482 1.00 89.00 82 HIS A C 1
ATOM 633 O O . HIS A 1 82 ? 6.500 -11.687 -5.641 1.00 89.00 82 HIS A O 1
ATOM 639 N N . LYS A 1 83 ? 7.506 -10.377 -4.116 1.00 91.75 83 LYS A N 1
ATOM 640 C CA . LYS A 1 83 ? 7.859 -9.268 -5.022 1.00 91.75 83 LYS A CA 1
ATOM 641 C C . LYS A 1 83 ? 6.686 -8.831 -5.924 1.00 91.75 83 LYS A C 1
ATOM 643 O O . LYS A 1 83 ? 6.903 -8.636 -7.117 1.00 91.75 83 LYS A O 1
ATOM 648 N N . PRO A 1 84 ? 5.491 -8.598 -5.347 1.00 93.81 84 PRO A N 1
ATOM 649 C CA . PRO A 1 84 ? 4.264 -8.325 -6.096 1.00 93.81 84 PRO A CA 1
ATOM 650 C C . PRO A 1 84 ? 4.420 -7.145 -7.059 1.00 93.81 84 PRO A C 1
ATOM 652 O O . PRO A 1 84 ? 5.161 -6.204 -6.758 1.00 93.81 84 PRO A O 1
ATOM 655 N N . ASP A 1 85 ? 3.721 -7.156 -8.186 1.00 94.00 85 ASP A N 1
ATOM 656 C CA . ASP A 1 85 ? 3.601 -5.976 -9.042 1.00 94.00 85 ASP A CA 1
ATOM 657 C C . ASP A 1 85 ? 2.568 -4.960 -8.499 1.00 94.00 85 ASP A C 1
ATOM 659 O O . ASP A 1 85 ? 2.189 -4.993 -7.322 1.00 94.00 85 ASP A O 1
ATOM 663 N N . TRP A 1 86 ? 2.173 -3.980 -9.319 1.00 95.81 86 TRP A N 1
ATOM 664 C CA . TRP A 1 86 ? 1.189 -2.976 -8.911 1.00 95.81 86 TRP A CA 1
ATOM 665 C C . TRP A 1 86 ? -0.190 -3.593 -8.626 1.00 95.81 86 TRP A C 1
ATOM 667 O O . TRP A 1 86 ? -0.814 -3.226 -7.626 1.00 95.81 86 TRP A O 1
ATOM 677 N N . ASP A 1 87 ? -0.671 -4.522 -9.454 1.00 94.56 87 ASP A N 1
ATOM 678 C CA . ASP A 1 87 ? -2.001 -5.117 -9.280 1.00 94.56 87 ASP A CA 1
ATOM 679 C C . ASP A 1 87 ? -2.010 -6.066 -8.080 1.00 94.56 87 ASP A C 1
ATOM 681 O O . ASP A 1 87 ? -2.874 -5.970 -7.207 1.00 94.56 87 ASP A O 1
ATOM 685 N N . ASP A 1 88 ? -0.959 -6.870 -7.941 1.00 94.69 88 ASP A N 1
ATOM 686 C CA . ASP A 1 88 ? -0.736 -7.747 -6.796 1.00 94.69 88 ASP A CA 1
ATOM 687 C C . ASP A 1 88 ? -0.739 -6.966 -5.460 1.00 94.69 88 ASP A C 1
ATOM 689 O O . ASP A 1 88 ? -1.343 -7.392 -4.470 1.00 94.69 88 ASP A O 1
ATOM 693 N N . CYS A 1 89 ? -0.119 -5.778 -5.415 1.00 95.44 89 CYS A N 1
ATOM 694 C CA . CYS A 1 89 ? -0.171 -4.896 -4.241 1.00 95.44 89 CYS A CA 1
ATOM 695 C C . CYS A 1 89 ? -1.600 -4.414 -3.939 1.00 95.44 89 CYS A C 1
ATOM 697 O O . CYS A 1 89 ? -1.996 -4.331 -2.773 1.00 95.44 89 CYS A O 1
ATOM 699 N N . ASN A 1 90 ? -2.392 -4.106 -4.970 1.00 94.25 90 ASN A N 1
ATOM 700 C CA . ASN A 1 90 ? -3.796 -3.731 -4.804 1.00 94.25 90 ASN A CA 1
ATOM 701 C C . ASN A 1 90 ? -4.649 -4.911 -4.322 1.00 94.25 90 ASN A C 1
ATOM 703 O O . ASN A 1 90 ? -5.519 -4.713 -3.469 1.00 94.25 90 ASN A O 1
ATOM 707 N N . ILE A 1 91 ? -4.385 -6.128 -4.805 1.00 94.00 91 ILE A N 1
ATOM 708 C CA . ILE A 1 91 ? -5.014 -7.362 -4.318 1.00 94.00 91 ILE A CA 1
ATOM 709 C C . ILE A 1 91 ? -4.694 -7.564 -2.836 1.00 94.00 91 ILE A C 1
ATOM 711 O O . ILE A 1 91 ? -5.621 -7.764 -2.048 1.00 94.00 91 ILE A O 1
ATOM 715 N N . LEU A 1 92 ? -3.428 -7.437 -2.425 1.00 93.69 92 LEU A N 1
ATOM 716 C CA . LEU A 1 92 ? -3.035 -7.522 -1.015 1.00 93.69 92 LEU A CA 1
ATOM 717 C C . LEU A 1 92 ? -3.771 -6.481 -0.165 1.00 93.69 92 LEU A C 1
ATOM 719 O O . LEU A 1 92 ? -4.414 -6.841 0.818 1.00 93.69 92 LEU A O 1
ATOM 723 N N . MET A 1 93 ? -3.753 -5.203 -0.558 1.00 94.25 93 MET A N 1
ATOM 724 C CA . MET A 1 93 ? -4.454 -4.149 0.187 1.00 94.25 93 MET A CA 1
ATOM 725 C C . MET A 1 93 ? -5.961 -4.413 0.297 1.00 94.25 93 MET A C 1
ATOM 727 O O . MET A 1 93 ? -6.523 -4.249 1.373 1.00 94.25 93 MET A O 1
ATOM 731 N N . ARG A 1 94 ? -6.631 -4.845 -0.781 1.00 93.75 94 ARG A N 1
ATOM 732 C CA . ARG A 1 94 ? -8.072 -5.171 -0.769 1.00 93.75 94 ARG A CA 1
ATOM 733 C C . ARG A 1 94 ? -8.395 -6.405 0.069 1.00 93.75 94 ARG A C 1
ATOM 735 O O . ARG A 1 94 ? -9.460 -6.468 0.670 1.00 93.75 94 ARG A O 1
ATOM 742 N N . THR A 1 95 ? -7.494 -7.381 0.085 1.00 91.31 95 THR A N 1
ATOM 743 C CA . THR A 1 95 ? -7.665 -8.625 0.842 1.00 91.31 95 THR A CA 1
ATOM 744 C C . THR A 1 95 ? -7.461 -8.400 2.331 1.00 91.31 95 THR A C 1
ATOM 746 O O . THR A 1 95 ? -8.098 -9.060 3.149 1.00 91.31 95 THR A O 1
ATOM 749 N N . LEU A 1 96 ? -6.555 -7.496 2.696 1.00 89.94 96 LEU A N 1
ATOM 750 C CA . LEU A 1 96 ? -6.066 -7.367 4.061 1.00 89.94 96 LEU A CA 1
ATOM 751 C C . LEU A 1 96 ? -6.626 -6.138 4.800 1.00 89.94 96 LEU A C 1
ATOM 753 O O . LEU A 1 96 ? -6.655 -6.157 6.024 1.00 89.94 96 LEU A O 1
ATOM 757 N N . LEU A 1 97 ? -7.077 -5.092 4.101 1.00 91.88 97 LEU A N 1
ATOM 758 C CA . LEU A 1 97 ? -7.638 -3.874 4.701 1.00 91.88 97 LEU A CA 1
ATOM 759 C C . LEU A 1 97 ? -9.134 -3.746 4.422 1.00 91.88 97 LEU A C 1
ATOM 761 O O . LEU A 1 97 ? -9.623 -4.144 3.363 1.00 91.88 97 LEU A O 1
ATOM 765 N N . SER A 1 98 ? -9.851 -3.093 5.334 1.00 91.31 98 SER A N 1
ATOM 766 C CA . SER A 1 98 ? -11.149 -2.508 5.005 1.00 91.31 98 SER A CA 1
ATOM 767 C C . SER A 1 98 ? -10.997 -1.387 3.970 1.00 91.31 98 SER A C 1
ATOM 769 O O . SER A 1 98 ? -9.921 -0.816 3.768 1.00 91.31 98 SER A O 1
ATOM 771 N N . GLU A 1 99 ? -12.097 -1.021 3.317 1.00 89.94 99 GLU A N 1
ATOM 772 C CA . GLU A 1 99 ? -12.105 0.095 2.370 1.00 89.94 99 GLU A CA 1
ATOM 773 C C . GLU A 1 99 ? -11.652 1.418 3.009 1.00 89.94 99 GLU A C 1
ATOM 775 O O . GLU A 1 99 ? -10.887 2.167 2.399 1.00 89.94 99 GLU A O 1
ATOM 780 N N . VAL A 1 100 ? -12.075 1.682 4.248 1.00 90.00 100 VAL A N 1
ATOM 781 C CA . VAL A 1 100 ? -11.707 2.900 4.982 1.00 90.00 100 VAL A CA 1
ATOM 782 C C . VAL A 1 100 ? -10.203 2.934 5.246 1.00 90.00 100 VAL A C 1
ATOM 784 O O . VAL A 1 100 ? -9.548 3.927 4.925 1.00 90.00 100 VAL A O 1
ATOM 787 N N . GLU A 1 101 ? -9.642 1.839 5.760 1.00 92.19 101 GLU A N 1
ATOM 788 C CA . GLU A 1 101 ? -8.204 1.713 6.018 1.00 92.19 101 GLU A CA 1
ATOM 789 C C . GLU A 1 101 ? -7.392 1.852 4.728 1.00 92.19 101 GLU A C 1
ATOM 791 O O . GLU A 1 101 ? -6.430 2.619 4.677 1.00 92.19 101 GLU A O 1
ATOM 796 N N . ARG A 1 102 ? -7.813 1.181 3.649 1.00 94.12 102 ARG A N 1
ATOM 797 C CA . ARG A 1 102 ? -7.173 1.276 2.331 1.00 94.12 102 ARG A CA 1
ATOM 798 C C . ARG A 1 102 ? -7.140 2.717 1.826 1.00 94.12 102 ARG A C 1
ATOM 800 O O . ARG A 1 102 ? -6.099 3.185 1.367 1.00 94.12 102 ARG A O 1
ATOM 807 N N . ASN A 1 103 ? -8.256 3.438 1.926 1.00 93.69 103 ASN A N 1
ATOM 808 C CA . ASN A 1 103 ? -8.334 4.827 1.476 1.00 93.69 103 ASN A CA 1
ATOM 809 C C . ASN A 1 103 ? -7.403 5.737 2.295 1.00 93.69 103 ASN A C 1
ATOM 811 O O . ASN A 1 103 ? -6.743 6.608 1.726 1.00 93.69 103 ASN A O 1
ATOM 815 N N . GLN A 1 104 ? -7.281 5.505 3.605 1.00 93.12 104 GLN A N 1
ATOM 816 C CA . GLN A 1 104 ? -6.339 6.237 4.459 1.00 93.12 104 GLN A CA 1
ATOM 817 C C . GLN A 1 104 ? -4.879 5.933 4.105 1.00 93.12 104 GLN A C 1
ATOM 819 O O . GLN A 1 104 ? -4.081 6.863 3.989 1.00 93.12 104 GLN A O 1
ATOM 824 N N . VAL A 1 105 ? -4.533 4.660 3.879 1.00 95.38 105 VAL A N 1
ATOM 825 C CA . VAL A 1 105 ? -3.191 4.240 3.437 1.00 95.38 105 VAL A CA 1
ATOM 826 C C . VAL A 1 105 ? -2.811 4.944 2.140 1.00 95.38 105 VAL A C 1
ATOM 828 O O . VAL A 1 105 ? -1.763 5.583 2.073 1.00 95.38 105 VAL A O 1
ATOM 831 N N . VAL A 1 106 ? -3.683 4.899 1.129 1.00 96.19 106 VAL A N 1
ATOM 832 C CA . VAL A 1 106 ? -3.443 5.554 -0.166 1.00 96.19 106 VAL A CA 1
ATOM 833 C C . VAL A 1 106 ? -3.353 7.074 -0.011 1.00 96.19 106 VAL A C 1
ATOM 835 O O . VAL A 1 106 ? -2.492 7.704 -0.628 1.00 96.19 106 VAL A O 1
ATOM 838 N N . SER A 1 107 ? -4.190 7.680 0.836 1.00 95.56 107 SER A N 1
ATOM 839 C CA . SER A 1 107 ? -4.123 9.117 1.127 1.00 95.56 107 SER A CA 1
ATOM 840 C C . SER A 1 107 ? -2.775 9.505 1.735 1.00 95.56 107 SER A C 1
ATOM 842 O O . SER A 1 107 ? -2.148 10.458 1.276 1.00 95.56 107 SER A O 1
ATOM 844 N N . LYS A 1 108 ? -2.295 8.751 2.729 1.00 96.69 108 LYS A N 1
ATOM 845 C CA . LYS A 1 108 ? -1.011 9.005 3.396 1.00 96.69 108 LYS A CA 1
ATOM 846 C C . LYS A 1 108 ? 0.188 8.726 2.496 1.00 96.69 108 LYS A C 1
ATOM 848 O O . LYS A 1 108 ? 1.163 9.473 2.534 1.00 96.69 108 LYS A O 1
ATOM 853 N N . ALA A 1 109 ? 0.099 7.713 1.638 1.00 98.06 109 ALA A N 1
ATOM 854 C CA . ALA A 1 109 ? 1.082 7.464 0.589 1.00 98.06 109 ALA A CA 1
ATOM 855 C C . ALA A 1 109 ? 1.179 8.659 -0.378 1.00 98.06 109 ALA A C 1
ATOM 857 O O . ALA A 1 109 ? 2.272 9.108 -0.708 1.00 98.06 109 ALA A O 1
ATOM 858 N N . ARG A 1 110 ? 0.039 9.225 -0.795 1.00 97.94 110 ARG A N 1
ATOM 859 C CA . ARG A 1 110 ? -0.020 10.386 -1.701 1.00 97.94 110 ARG A CA 1
ATOM 860 C C . ARG A 1 110 ? 0.428 11.691 -1.067 1.00 97.94 110 ARG A C 1
ATOM 862 O O . ARG A 1 110 ? 1.014 12.521 -1.757 1.00 97.94 110 ARG A O 1
ATOM 869 N N . GLU A 1 111 ? 0.138 11.886 0.213 1.00 97.75 111 GLU A N 1
ATOM 870 C CA . GLU A 1 111 ? 0.641 13.021 0.988 1.00 97.75 111 GLU A CA 1
ATOM 871 C C . GLU A 1 111 ? 2.174 13.011 1.006 1.00 97.75 111 GLU A C 1
ATOM 873 O O . GLU A 1 111 ? 2.802 14.012 0.669 1.00 97.75 111 GLU A O 1
ATOM 878 N N . GLU A 1 112 ? 2.776 11.851 1.277 1.00 98.19 112 GLU A N 1
ATOM 879 C CA . GLU A 1 112 ? 4.229 11.687 1.231 1.00 98.19 112 GLU A CA 1
ATOM 880 C C . GLU A 1 112 ? 4.789 11.841 -0.187 1.00 98.19 112 GLU A C 1
ATOM 882 O O . GLU A 1 112 ? 5.794 12.520 -0.384 1.00 98.19 112 GLU A O 1
ATOM 887 N N . ALA A 1 113 ? 4.122 11.272 -1.191 1.00 98.38 113 ALA A N 1
ATOM 888 C CA . ALA A 1 113 ? 4.485 11.428 -2.596 1.00 98.38 113 ALA A CA 1
ATOM 889 C C . ALA A 1 113 ? 4.530 12.919 -2.995 1.00 98.38 113 ALA A C 1
ATOM 891 O O . ALA A 1 113 ? 5.509 13.388 -3.575 1.00 98.38 113 ALA A O 1
ATOM 892 N N . ARG A 1 114 ? 3.512 13.695 -2.601 1.00 98.44 114 ARG A N 1
ATOM 893 C CA . ARG A 1 114 ? 3.464 15.155 -2.782 1.00 98.44 114 ARG A CA 1
ATOM 894 C C . ARG A 1 114 ? 4.601 15.851 -2.054 1.00 98.44 114 ARG A C 1
ATOM 896 O O . ARG A 1 114 ? 5.338 16.605 -2.672 1.00 98.44 114 ARG A O 1
ATOM 903 N N . ARG A 1 115 ? 4.825 15.514 -0.785 1.00 98.25 115 ARG A N 1
ATOM 904 C CA . ARG A 1 115 ? 5.922 16.072 0.009 1.00 98.25 115 ARG A CA 1
ATOM 905 C C . ARG A 1 115 ? 7.301 15.792 -0.604 1.00 98.25 115 ARG A C 1
ATOM 907 O O . ARG A 1 115 ? 8.213 16.596 -0.421 1.00 98.25 115 ARG A O 1
ATOM 914 N N . ARG A 1 116 ? 7.502 14.645 -1.263 1.00 97.88 116 ARG A N 1
ATOM 915 C CA . ARG A 1 116 ? 8.741 14.331 -2.000 1.00 97.88 116 ARG A CA 1
ATOM 916 C C . ARG A 1 116 ? 8.857 15.180 -3.265 1.00 97.88 116 ARG A C 1
ATOM 918 O O . ARG A 1 116 ? 9.907 15.780 -3.463 1.00 97.88 116 ARG A O 1
ATOM 925 N N . HIS A 1 117 ? 7.786 15.269 -4.054 1.00 97.88 117 HIS A N 1
ATOM 926 C CA . HIS A 1 117 ? 7.744 16.078 -5.274 1.00 97.88 117 HIS A CA 1
ATOM 927 C C . HIS A 1 117 ? 7.999 17.564 -4.996 1.00 97.88 117 HIS A C 1
ATOM 929 O O . HIS A 1 117 ? 8.864 18.163 -5.619 1.00 97.88 117 HIS A O 1
ATOM 935 N N . ASP A 1 118 ? 7.340 18.139 -3.990 1.00 97.88 118 ASP A N 1
ATOM 936 C CA . ASP A 1 118 ? 7.482 19.559 -3.649 1.00 97.88 118 ASP A CA 1
ATOM 937 C C . ASP A 1 118 ? 8.908 19.925 -3.189 1.00 97.88 118 ASP A C 1
ATOM 939 O O . ASP A 1 118 ? 9.316 21.081 -3.289 1.00 97.88 118 ASP A O 1
ATOM 943 N N . ARG A 1 119 ? 9.688 18.951 -2.689 1.00 97.62 119 ARG A N 1
ATOM 944 C CA . ARG A 1 119 ? 11.100 19.155 -2.316 1.00 97.62 119 ARG A CA 1
ATOM 945 C C . ARG A 1 119 ? 12.056 19.119 -3.507 1.00 97.62 119 ARG A C 1
ATOM 947 O O . ARG A 1 119 ? 13.128 19.707 -3.410 1.00 97.62 119 ARG A O 1
ATOM 954 N N . ASP A 1 120 ? 11.698 18.424 -4.581 1.00 96.69 120 ASP A N 1
ATOM 955 C CA . ASP A 1 120 ? 12.517 18.300 -5.787 1.00 96.69 120 ASP A CA 1
ATOM 956 C C . ASP A 1 120 ? 11.627 18.089 -7.019 1.00 96.69 120 ASP A C 1
ATOM 958 O O . ASP A 1 120 ? 11.481 16.986 -7.551 1.00 96.69 120 ASP A O 1
ATOM 962 N N . ILE A 1 121 ? 11.021 19.191 -7.463 1.00 95.88 121 ILE A N 1
ATOM 963 C CA . ILE A 1 121 ? 10.047 19.216 -8.563 1.00 95.88 121 ILE A CA 1
ATOM 964 C C . ILE A 1 121 ? 10.675 18.748 -9.889 1.00 95.88 121 ILE A C 1
ATOM 966 O O . ILE A 1 121 ? 9.959 18.284 -10.773 1.00 95.88 121 ILE A O 1
ATOM 970 N N . GLN A 1 122 ? 12.001 18.867 -10.041 1.00 95.50 122 GLN A N 1
ATOM 971 C CA . GLN A 1 122 ? 12.700 18.544 -11.289 1.00 95.50 122 GLN A CA 1
ATOM 972 C C . GLN A 1 122 ? 13.001 17.048 -11.423 1.00 95.50 122 GLN A C 1
ATOM 974 O O . GLN A 1 122 ? 12.915 16.515 -12.527 1.00 95.50 122 GLN A O 1
ATOM 979 N N . ASN A 1 123 ? 13.341 16.365 -10.322 1.00 94.69 123 ASN A N 1
ATOM 980 C CA . ASN A 1 123 ? 13.788 14.967 -10.380 1.00 94.69 123 ASN A CA 1
ATOM 981 C C . ASN A 1 123 ? 12.768 13.958 -9.838 1.00 94.69 123 ASN A C 1
ATOM 983 O O . ASN A 1 123 ? 12.876 12.766 -10.130 1.00 94.69 123 ASN A O 1
ATOM 987 N N . VAL A 1 124 ? 11.787 14.395 -9.045 1.00 96.00 124 VAL A N 1
ATOM 988 C CA . VAL A 1 124 ? 10.773 13.503 -8.470 1.00 96.00 124 VAL A CA 1
ATOM 989 C C . VAL A 1 124 ? 9.499 13.558 -9.320 1.00 96.00 124 VAL A C 1
ATOM 991 O O . VAL A 1 124 ? 8.970 14.650 -9.534 1.00 96.00 124 VAL A O 1
ATOM 994 N N . PRO A 1 125 ? 8.955 12.411 -9.778 1.00 95.69 125 PRO A N 1
ATOM 995 C CA . PRO A 1 125 ? 7.710 12.384 -10.544 1.00 95.69 125 PRO A CA 1
ATOM 996 C C . PRO A 1 125 ? 6.541 13.034 -9.800 1.00 95.69 125 PRO A C 1
ATOM 998 O O . PRO A 1 125 ? 6.569 13.191 -8.579 1.00 95.69 125 PRO A O 1
ATOM 1001 N N . ILE A 1 126 ? 5.470 13.370 -10.517 1.00 96.38 126 ILE A N 1
ATOM 1002 C CA . ILE A 1 126 ? 4.265 13.889 -9.868 1.00 96.38 126 ILE A CA 1
ATOM 1003 C C . ILE A 1 126 ? 3.612 12.811 -8.980 1.00 96.38 126 ILE A C 1
ATOM 1005 O O . ILE A 1 126 ? 3.716 11.613 -9.261 1.00 96.38 126 ILE A O 1
ATOM 1009 N N . PRO A 1 127 ? 2.871 13.192 -7.924 1.00 95.75 127 PRO A N 1
ATOM 1010 C CA . PRO A 1 127 ? 2.280 12.223 -6.993 1.00 95.75 127 PRO A CA 1
ATOM 1011 C C . PRO A 1 127 ? 1.335 11.207 -7.643 1.00 95.75 127 PRO A C 1
ATOM 1013 O O . PRO A 1 127 ? 1.227 10.079 -7.164 1.00 95.75 127 PRO A O 1
ATOM 1016 N N . ALA A 1 128 ? 0.657 11.600 -8.726 1.00 95.88 128 ALA A N 1
ATOM 1017 C CA . ALA A 1 128 ? -0.233 10.722 -9.481 1.00 95.88 128 ALA A CA 1
ATOM 1018 C C . ALA A 1 128 ? 0.517 9.569 -10.164 1.00 95.88 128 ALA A C 1
ATOM 1020 O O . ALA A 1 128 ? -0.040 8.480 -10.260 1.00 95.88 128 ALA A O 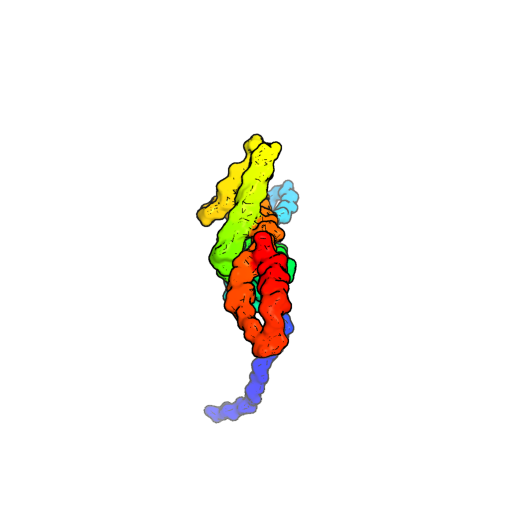1
ATOM 1021 N N . ASP A 1 129 ? 1.775 9.784 -10.555 1.00 96.12 129 ASP A N 1
ATOM 1022 C CA . ASP A 1 129 ? 2.613 8.755 -11.170 1.00 96.12 129 ASP A CA 1
ATOM 1023 C C . ASP A 1 129 ? 3.249 7.856 -10.110 1.00 96.12 129 ASP A C 1
ATOM 1025 O O . ASP A 1 129 ? 3.428 6.670 -10.336 1.00 96.12 129 ASP A O 1
ATOM 1029 N N . MET A 1 130 ? 3.573 8.387 -8.927 1.00 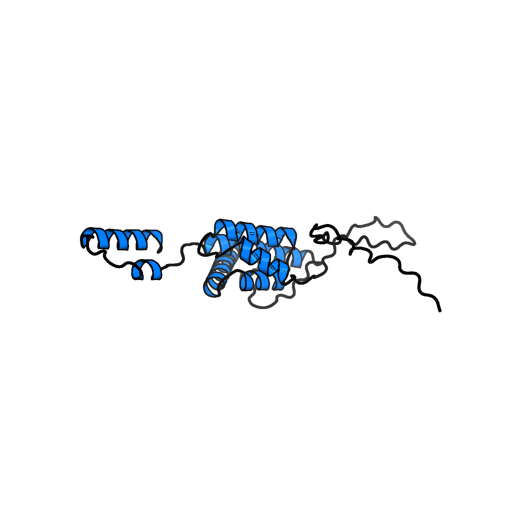97.81 130 MET A N 1
ATOM 1030 C CA . MET A 1 130 ? 4.149 7.588 -7.837 1.00 97.81 130 MET A CA 1
ATOM 1031 C C . MET A 1 130 ? 3.121 6.693 -7.132 1.00 97.81 130 MET A C 1
ATOM 1033 O O . MET A 1 130 ? 3.462 5.601 -6.682 1.00 97.81 130 MET A O 1
ATOM 1037 N N . VAL A 1 131 ? 1.869 7.156 -7.011 1.00 97.88 131 VAL A N 1
ATOM 1038 C CA . VAL A 1 131 ? 0.751 6.411 -6.400 1.00 97.88 131 VAL A CA 1
ATOM 1039 C C . VAL A 1 131 ? -0.482 6.478 -7.320 1.00 97.88 131 VAL A C 1
ATOM 1041 O O . VAL A 1 131 ? -1.449 7.208 -7.029 1.00 97.88 131 VAL A O 1
ATOM 1044 N N . PRO A 1 132 ? -0.457 5.746 -8.450 1.00 97.19 132 PRO A N 1
ATOM 1045 C CA . PRO A 1 132 ? -1.517 5.792 -9.452 1.00 97.19 132 PRO A CA 1
ATOM 1046 C C . PRO A 1 132 ? -2.801 5.097 -8.967 1.00 97.19 132 PRO A C 1
ATOM 1048 O O . PRO A 1 132 ? -2.753 4.151 -8.183 1.00 97.19 132 PRO A O 1
ATOM 1051 N N . ILE A 1 133 ? -3.964 5.602 -9.412 1.00 92.25 133 ILE A N 1
ATOM 1052 C CA . ILE A 1 133 ? -5.291 4.993 -9.146 1.00 92.25 133 ILE A CA 1
ATOM 1053 C C . ILE A 1 133 ? -5.572 3.824 -10.095 1.00 92.25 133 ILE A C 1
ATOM 1055 O O . ILE A 1 133 ? -6.204 2.850 -9.695 1.00 92.25 133 ILE A O 1
ATOM 1059 N N . ALA A 1 134 ? -5.156 3.957 -11.352 1.00 93.94 134 ALA A N 1
ATOM 1060 C CA . ALA A 1 134 ? -5.351 2.960 -12.395 1.00 93.94 134 ALA A CA 1
ATOM 1061 C C . ALA A 1 134 ? -4.030 2.250 -12.691 1.00 93.94 134 ALA A C 1
ATOM 1063 O O . ALA A 1 134 ? -2.968 2.773 -12.350 1.00 93.94 134 ALA A O 1
ATOM 1064 N N . ASP A 1 135 ? -4.118 1.093 -13.343 1.00 94.12 135 ASP A N 1
ATOM 1065 C CA . ASP A 1 135 ? -2.954 0.291 -13.709 1.00 94.12 135 ASP A CA 1
ATOM 1066 C C . ASP A 1 135 ? -1.954 1.119 -14.540 1.00 94.12 135 ASP A C 1
ATOM 1068 O O . ASP A 1 135 ? -2.283 1.539 -15.657 1.00 94.12 135 ASP A O 1
ATOM 1072 N N . PRO A 1 136 ? -0.740 1.372 -14.014 1.00 94.31 136 PRO A N 1
ATOM 1073 C CA . PRO A 1 136 ? 0.279 2.133 -14.719 1.00 94.31 136 PRO A CA 1
ATOM 1074 C C . PRO A 1 136 ? 1.023 1.303 -15.777 1.00 94.31 136 PRO A C 1
ATOM 1076 O O . PRO A 1 136 ? 1.865 1.857 -16.485 1.00 94.31 136 PRO A O 1
ATOM 1079 N N . ARG A 1 137 ? 0.738 -0.005 -15.894 1.00 93.44 137 ARG A N 1
ATOM 1080 C CA . ARG A 1 137 ? 1.388 -0.962 -16.806 1.00 93.44 137 ARG A CA 1
ATOM 1081 C C . ARG A 1 137 ? 2.909 -1.027 -16.647 1.00 93.44 137 ARG A C 1
ATOM 1083 O O . ARG A 1 137 ? 3.634 -1.195 -17.627 1.00 93.44 137 ARG A O 1
ATOM 1090 N N . TRP A 1 138 ? 3.398 -0.881 -15.416 1.00 94.12 138 TRP A N 1
ATOM 1091 C CA . TRP A 1 138 ? 4.824 -0.996 -15.119 1.00 94.12 138 TRP A CA 1
ATOM 1092 C C . TRP A 1 138 ? 5.323 -2.411 -15.374 1.00 94.12 138 TRP A C 1
ATOM 1094 O O . TRP A 1 138 ? 4.812 -3.370 -14.802 1.00 94.12 138 TRP A O 1
ATOM 1104 N N . ASN A 1 139 ? 6.363 -2.532 -16.198 1.00 89.62 139 ASN A N 1
ATOM 1105 C CA . ASN A 1 139 ? 7.005 -3.812 -16.453 1.00 89.62 139 ASN A CA 1
ATOM 1106 C C . ASN A 1 139 ? 8.187 -4.017 -15.485 1.00 89.62 139 ASN A C 1
ATOM 1108 O O . ASN A 1 139 ? 9.192 -3.316 -15.623 1.00 89.62 139 ASN A O 1
ATOM 1112 N N . PRO A 1 140 ? 8.149 -4.996 -14.561 1.00 86.00 140 PRO A N 1
ATOM 1113 C CA . PRO A 1 140 ? 9.240 -5.232 -13.606 1.00 86.00 140 PRO A CA 1
ATOM 1114 C C . PRO A 1 140 ? 10.568 -5.636 -14.274 1.00 86.00 140 PRO A C 1
ATOM 1116 O O . PRO A 1 140 ? 11.637 -5.495 -13.688 1.00 86.00 140 PRO A O 1
ATOM 1119 N N . ASN A 1 141 ? 10.536 -6.085 -15.533 1.00 88.50 141 ASN A N 1
ATOM 1120 C CA . ASN A 1 141 ? 11.747 -6.357 -16.313 1.00 88.50 141 ASN A CA 1
ATOM 1121 C C . ASN A 1 141 ? 12.438 -5.083 -16.838 1.00 88.50 141 ASN A C 1
ATOM 1123 O O . ASN A 1 141 ? 13.567 -5.146 -17.323 1.00 88.50 141 ASN A O 1
ATOM 1127 N N . GLY A 1 142 ? 11.772 -3.927 -16.769 1.00 90.06 142 GLY A N 1
ATOM 1128 C CA . GLY A 1 142 ? 12.334 -2.628 -17.118 1.00 90.06 142 GLY A CA 1
ATOM 1129 C C . GLY A 1 142 ? 12.962 -1.955 -15.892 1.00 90.06 142 GLY A C 1
ATOM 1130 O O . GLY A 1 142 ? 12.257 -1.746 -14.910 1.00 90.06 142 GLY A O 1
ATOM 1131 N N . PRO A 1 143 ? 14.239 -1.524 -15.920 1.00 90.25 143 PRO A N 1
ATOM 1132 C CA . PRO A 1 143 ? 14.885 -0.912 -14.750 1.00 90.25 143 PRO A CA 1
ATOM 1133 C C . PRO A 1 143 ? 14.152 0.320 -14.187 1.00 90.25 143 PRO A C 1
ATOM 1135 O O . PRO A 1 143 ? 14.052 0.499 -12.972 1.00 90.25 143 PRO A O 1
ATOM 1138 N N . GLN A 1 144 ? 13.613 1.169 -15.068 1.00 93.25 144 GLN A N 1
ATOM 1139 C CA . GLN A 1 144 ? 12.864 2.368 -14.673 1.00 93.25 144 GLN A CA 1
ATOM 1140 C C . GLN A 1 144 ? 11.535 2.010 -14.001 1.00 93.25 144 GLN A C 1
ATOM 1142 O O . GLN A 1 144 ? 11.215 2.529 -12.934 1.00 93.25 144 GLN A O 1
ATOM 1147 N N . ASP A 1 145 ? 10.787 1.085 -14.591 1.00 93.62 145 ASP A N 1
ATOM 1148 C CA . ASP A 1 145 ? 9.501 0.637 -14.062 1.00 93.62 145 ASP A CA 1
ATOM 1149 C C . ASP A 1 145 ? 9.663 -0.182 -12.778 1.00 93.62 145 ASP A C 1
ATOM 1151 O O . ASP A 1 145 ? 8.880 -0.016 -11.847 1.00 93.62 145 ASP A O 1
ATOM 1155 N N . GLN A 1 14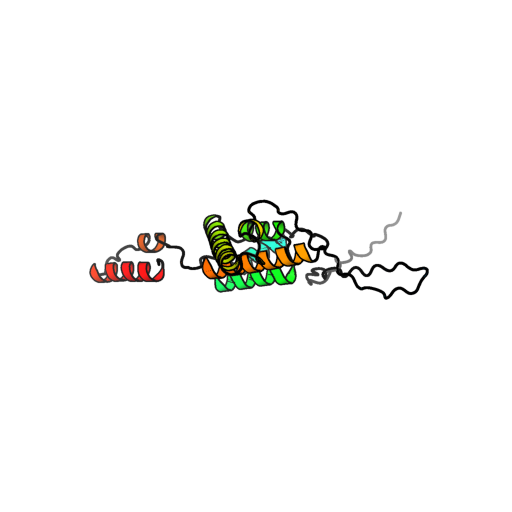6 ? 10.737 -0.965 -12.650 1.00 92.88 146 GLN A N 1
ATOM 1156 C CA . GLN A 1 146 ? 11.097 -1.619 -11.393 1.00 92.88 146 GLN A CA 1
ATOM 1157 C C . GLN A 1 146 ? 11.375 -0.593 -10.284 1.00 92.88 146 GLN A C 1
ATOM 1159 O O . GLN A 1 146 ? 10.982 -0.789 -9.133 1.00 92.88 146 GLN A O 1
ATOM 1164 N N . THR A 1 147 ? 12.021 0.527 -10.622 1.00 95.44 147 THR A N 1
ATOM 1165 C CA . THR A 1 147 ? 12.284 1.620 -9.673 1.00 95.44 147 THR A CA 1
ATOM 1166 C C . THR A 1 147 ? 10.981 2.294 -9.239 1.00 95.44 147 THR A C 1
ATOM 1168 O O . THR A 1 147 ? 10.777 2.536 -8.046 1.00 95.44 147 THR A O 1
ATOM 1171 N N . ARG A 1 148 ? 10.062 2.537 -10.182 1.00 96.69 148 ARG A N 1
ATOM 1172 C CA . ARG A 1 148 ? 8.716 3.057 -9.895 1.00 96.69 148 ARG A CA 1
ATOM 1173 C C . ARG A 1 148 ? 7.921 2.104 -9.007 1.00 96.69 148 ARG A C 1
ATOM 1175 O O . ARG A 1 148 ? 7.356 2.541 -8.009 1.00 96.69 148 ARG A O 1
ATOM 1182 N N . LEU A 1 149 ? 7.960 0.805 -9.299 1.00 96.38 149 LEU A N 1
ATOM 1183 C CA . LEU A 1 149 ? 7.303 -0.228 -8.503 1.00 96.38 149 LEU A CA 1
ATOM 1184 C C . LEU A 1 149 ? 7.859 -0.293 -7.071 1.00 96.38 149 LEU A C 1
ATOM 1186 O O . LEU A 1 149 ? 7.091 -0.397 -6.116 1.00 96.38 149 LEU A O 1
ATOM 1190 N N . ASN A 1 150 ? 9.179 -0.191 -6.899 1.00 96.38 150 ASN A N 1
ATOM 1191 C CA . ASN A 1 150 ? 9.800 -0.138 -5.573 1.00 96.38 150 ASN A CA 1
ATOM 1192 C C . ASN A 1 150 ? 9.387 1.131 -4.812 1.00 96.38 150 ASN A C 1
ATOM 1194 O O . ASN A 1 150 ? 8.991 1.048 -3.652 1.00 96.38 150 ASN A O 1
ATOM 1198 N N . THR A 1 151 ? 9.382 2.283 -5.486 1.00 98.19 151 THR A N 1
ATOM 1199 C CA . THR A 1 151 ? 8.926 3.555 -4.902 1.00 98.19 151 THR A CA 1
ATOM 1200 C C . THR A 1 151 ? 7.458 3.474 -4.476 1.00 98.19 151 THR A C 1
ATOM 1202 O O . THR A 1 151 ? 7.101 3.914 -3.386 1.00 98.19 151 THR A O 1
ATOM 1205 N N . TYR A 1 152 ? 6.601 2.864 -5.296 1.00 98.44 152 TYR A N 1
ATOM 1206 C CA . TYR A 1 152 ? 5.197 2.634 -4.966 1.00 98.44 152 TYR A CA 1
ATOM 1207 C C . TYR A 1 152 ? 5.043 1.774 -3.705 1.00 98.44 152 TYR A C 1
ATOM 1209 O O . TYR A 1 152 ? 4.337 2.170 -2.779 1.00 98.44 152 TYR A O 1
ATOM 1217 N N . LYS A 1 153 ? 5.767 0.651 -3.612 1.00 98.12 153 LYS A N 1
ATOM 1218 C CA . LYS A 1 153 ? 5.781 -0.220 -2.421 1.00 98.12 153 LYS A CA 1
ATOM 1219 C C . LYS A 1 153 ? 6.230 0.524 -1.161 1.00 98.12 153 LYS A C 1
ATOM 1221 O O . LYS A 1 153 ? 5.595 0.399 -0.116 1.00 98.12 153 LYS A O 1
ATOM 1226 N N . GLU A 1 154 ? 7.281 1.334 -1.254 1.00 98.25 154 GLU A N 1
ATOM 1227 C CA . GLU A 1 154 ? 7.746 2.175 -0.144 1.00 98.25 154 GLU A CA 1
ATOM 1228 C C . GLU A 1 154 ? 6.690 3.190 0.301 1.00 98.25 154 GLU A C 1
ATOM 1230 O O . GLU A 1 154 ? 6.491 3.398 1.500 1.00 98.25 154 GLU A O 1
ATOM 1235 N N . LEU A 1 155 ? 5.999 3.821 -0.650 1.00 98.62 155 LEU A N 1
ATOM 1236 C CA . LEU A 1 155 ? 4.931 4.774 -0.361 1.00 98.62 155 LEU A CA 1
ATOM 1237 C C . LEU A 1 155 ? 3.715 4.087 0.267 1.00 98.62 155 LEU A C 1
ATOM 1239 O O . LEU A 1 155 ? 3.117 4.664 1.171 1.00 98.62 155 LEU A O 1
ATOM 1243 N N . LEU A 1 156 ? 3.384 2.852 -0.127 1.00 97.81 156 LEU A N 1
ATOM 1244 C CA . LEU A 1 156 ? 2.352 2.057 0.548 1.00 97.81 156 LEU A CA 1
ATOM 1245 C C . LEU A 1 156 ? 2.735 1.740 1.998 1.00 97.81 156 LEU A C 1
ATOM 1247 O O . LEU A 1 156 ? 1.910 1.914 2.894 1.00 97.81 156 LEU A O 1
ATOM 1251 N N . LEU A 1 157 ? 3.986 1.344 2.254 1.00 97.31 157 LEU A N 1
ATOM 1252 C CA . LEU A 1 157 ? 4.483 1.122 3.617 1.00 97.31 157 LEU A CA 1
ATOM 1253 C C . LEU A 1 157 ? 4.477 2.406 4.446 1.00 97.31 157 LEU A C 1
ATOM 1255 O O . LEU A 1 157 ? 4.083 2.390 5.611 1.00 97.31 157 LEU A O 1
ATOM 1259 N N . HIS A 1 158 ? 4.863 3.536 3.850 1.00 97.38 158 HIS A N 1
ATOM 1260 C CA . HIS A 1 158 ? 4.711 4.839 4.489 1.00 97.38 158 HIS A CA 1
ATOM 1261 C C . HIS A 1 158 ? 3.240 5.116 4.813 1.00 97.38 158 HIS A C 1
ATOM 1263 O O . HIS A 1 158 ? 2.925 5.528 5.930 1.00 97.38 158 HIS A O 1
ATOM 1269 N N . GLY A 1 159 ? 2.351 4.861 3.853 1.00 96.62 159 GLY A N 1
ATOM 1270 C CA . GLY A 1 159 ? 0.909 4.975 3.998 1.00 96.62 159 GLY A CA 1
ATOM 1271 C C . GLY A 1 159 ? 0.395 4.182 5.192 1.00 96.62 159 GLY A C 1
ATOM 1272 O O . GLY A 1 159 ? -0.256 4.764 6.046 1.00 96.62 159 GLY A O 1
ATOM 1273 N N . LEU A 1 160 ? 0.761 2.905 5.308 1.00 94.69 160 LEU A N 1
ATOM 1274 C CA . LEU A 1 160 ? 0.406 2.037 6.436 1.00 94.69 160 LEU A CA 1
ATOM 1275 C C . LEU A 1 160 ? 0.942 2.553 7.776 1.00 94.69 160 LEU A C 1
ATOM 1277 O O . LEU A 1 160 ? 0.210 2.623 8.760 1.00 94.69 160 LEU A O 1
ATOM 1281 N N . ARG A 1 161 ? 2.210 2.967 7.828 1.00 93.50 161 ARG A N 1
ATOM 1282 C CA . ARG A 1 161 ? 2.827 3.475 9.066 1.00 93.50 161 ARG A CA 1
ATOM 1283 C C . ARG A 1 161 ? 2.173 4.768 9.569 1.00 93.50 161 ARG A C 1
ATOM 1285 O O . ARG A 1 161 ? 2.187 5.017 10.769 1.00 93.50 161 ARG A O 1
ATOM 1292 N N . HIS A 1 162 ? 1.585 5.564 8.673 1.00 91.94 162 HIS A N 1
ATOM 1293 C CA . HIS A 1 162 ? 1.009 6.876 8.994 1.00 91.94 162 HIS A CA 1
ATOM 1294 C C . HIS A 1 162 ? -0.520 6.946 8.852 1.00 91.94 162 HIS A C 1
ATOM 1296 O O . HIS A 1 162 ? -1.111 7.978 9.174 1.00 91.94 162 HIS A O 1
ATOM 1302 N N . SER A 1 163 ? -1.174 5.875 8.393 1.00 87.25 163 SER A N 1
ATOM 1303 C CA . SER A 1 163 ? -2.633 5.711 8.430 1.00 87.25 163 SER A CA 1
ATOM 1304 C C . SER A 1 163 ? -3.101 5.164 9.773 1.00 87.25 163 SER A C 1
ATOM 1306 O O . SER A 1 163 ? -4.213 5.458 10.193 1.00 87.25 163 SER A O 1
ATOM 1308 N N . ALA A 1 164 ? -2.226 4.452 10.494 1.00 64.81 164 ALA A N 1
ATOM 1309 C CA . ALA A 1 164 ? -2.478 3.892 11.822 1.00 64.81 164 ALA A CA 1
ATOM 1310 C C . ALA A 1 164 ? -2.719 4.940 12.928 1.00 64.81 164 ALA A C 1
ATOM 1312 O O . ALA A 1 164 ? -2.848 4.579 14.099 1.00 64.81 164 ALA A O 1
ATOM 1313 N N . VAL A 1 165 ? -2.780 6.233 12.586 1.00 55.53 165 VAL A N 1
ATOM 1314 C CA . VAL A 1 165 ? -3.115 7.331 13.497 1.00 55.53 165 VAL A CA 1
ATOM 1315 C C . VAL A 1 165 ? -4.597 7.217 13.851 1.00 55.53 165 VAL A C 1
ATOM 1317 O O . VAL A 1 165 ? -5.439 7.889 13.273 1.00 55.53 165 VAL A O 1
ATOM 1320 N N . ARG A 1 166 ? -4.858 6.297 14.789 1.00 52.88 166 ARG A N 1
ATOM 1321 C CA . ARG A 1 166 ? -6.099 5.916 15.472 1.00 52.88 166 ARG A CA 1
ATOM 1322 C C . ARG A 1 166 ? -7.340 6.022 14.597 1.00 52.88 166 ARG A C 1
ATOM 1324 O O . ARG A 1 166 ? -7.865 7.107 14.360 1.00 52.88 166 ARG A O 1
ATOM 1331 N N . HIS A 1 167 ? -7.901 4.867 14.241 1.00 52.94 167 HIS A N 1
ATOM 1332 C CA . HIS A 1 167 ? -9.339 4.806 14.013 1.00 52.94 167 HIS A CA 1
ATOM 1333 C C . HIS A 1 167 ? -9.997 5.554 15.167 1.00 52.94 167 HIS A C 1
ATOM 1335 O O . HIS A 1 167 ? -9.802 5.165 16.315 1.00 52.94 167 HIS A O 1
ATOM 1341 N N . ASN A 1 168 ? -10.698 6.644 14.861 1.00 54.97 168 ASN A N 1
ATOM 1342 C CA . ASN A 1 168 ? -11.569 7.330 15.797 1.00 54.97 168 ASN A CA 1
ATOM 1343 C C . ASN A 1 168 ? -12.678 6.326 16.137 1.00 54.97 168 ASN A C 1
ATOM 1345 O O . ASN A 1 168 ? -13.736 6.308 15.508 1.00 54.97 168 ASN A O 1
ATOM 1349 N N . ASN A 1 169 ? -12.383 5.390 17.040 1.00 60.47 169 ASN A N 1
ATOM 1350 C CA . ASN A 1 169 ? -13.274 4.305 17.393 1.00 60.47 169 ASN A CA 1
ATOM 1351 C C . ASN A 1 169 ? -14.271 4.857 18.405 1.00 60.47 169 ASN A C 1
ATOM 1353 O O . ASN A 1 169 ? -14.188 4.614 19.609 1.00 60.47 169 ASN A O 1
ATOM 1357 N N . TRP A 1 170 ? -15.203 5.642 17.869 1.00 67.75 170 TRP A N 1
ATOM 1358 C CA . TRP A 1 170 ? -16.318 6.204 18.609 1.00 67.75 170 TRP A CA 1
ATOM 1359 C C . TRP A 1 170 ? -17.290 5.126 19.089 1.00 67.75 170 TRP A C 1
ATOM 1361 O O . TRP A 1 170 ? -17.995 5.374 20.057 1.00 67.75 170 TRP A O 1
ATOM 1371 N N . ALA A 1 171 ? -17.292 3.923 18.499 1.00 68.25 171 ALA A N 1
ATOM 1372 C CA . ALA A 1 171 ? -18.160 2.830 18.936 1.00 68.25 171 ALA A CA 1
ATOM 1373 C C . ALA A 1 171 ? -17.876 2.413 20.389 1.00 68.25 171 ALA A C 1
ATOM 1375 O O . ALA A 1 171 ? -18.807 2.265 21.174 1.00 68.25 171 ALA A O 1
ATOM 1376 N N . LYS A 1 172 ? -16.602 2.341 20.794 1.00 73.25 172 LYS A N 1
ATOM 1377 C CA . LYS A 1 172 ? -16.218 1.924 22.154 1.00 73.25 172 LYS A CA 1
ATOM 1378 C C . LYS A 1 172 ? -16.771 2.816 23.276 1.00 73.25 172 LYS A C 1
ATOM 1380 O O . LYS A 1 172 ? -17.306 2.269 24.233 1.00 73.25 172 LYS A O 1
ATOM 1385 N N . PRO A 1 173 ? -16.689 4.161 23.210 1.00 79.56 173 PRO A N 1
ATOM 1386 C CA . PRO A 1 173 ? -17.393 5.019 24.161 1.00 79.56 173 PRO A CA 1
ATOM 1387 C C . PRO A 1 173 ? -18.913 4.795 24.205 1.00 79.56 173 PRO A C 1
ATOM 1389 O O . PRO A 1 173 ? -19.492 4.902 25.282 1.00 79.56 173 PRO A O 1
ATOM 1392 N N . TYR A 1 174 ? -19.553 4.476 23.071 1.00 79.50 174 TYR A N 1
ATOM 1393 C CA . TYR A 1 174 ? -20.999 4.216 23.005 1.00 79.50 174 TYR A CA 1
ATOM 1394 C C . TYR A 1 174 ? -21.408 2.837 23.549 1.00 79.50 174 TYR A C 1
ATOM 1396 O O . TYR A 1 174 ? -22.570 2.648 23.895 1.00 79.50 174 TYR A O 1
ATOM 1404 N N . GLU A 1 175 ? -20.477 1.888 23.661 1.00 87.19 175 GLU A N 1
ATOM 1405 C CA . GLU A 1 175 ? -20.705 0.569 24.274 1.00 87.19 175 GLU A CA 1
ATOM 1406 C C . GLU A 1 175 ? -20.680 0.609 25.812 1.00 87.19 175 GLU A C 1
ATOM 1408 O O . GLU A 1 175 ? -21.092 -0.348 26.472 1.00 87.19 175 GLU A O 1
ATOM 1413 N N . LEU A 1 176 ? -20.196 1.702 26.411 1.00 89.50 176 LEU A N 1
ATOM 1414 C CA . LEU A 1 176 ? -20.107 1.827 27.861 1.00 89.50 176 LEU A CA 1
ATOM 1415 C C . LEU A 1 176 ? -21.491 2.049 28.473 1.00 89.50 176 LEU A C 1
ATOM 1417 O O . LEU A 1 176 ? -22.158 3.049 28.219 1.00 89.50 176 LEU A O 1
ATOM 1421 N N . ILE A 1 177 ? -21.876 1.144 29.368 1.00 92.25 177 ILE A N 1
ATOM 1422 C CA . ILE A 1 177 ? -23.067 1.271 30.208 1.00 92.25 177 ILE A CA 1
ATOM 1423 C C . ILE A 1 177 ? -22.604 1.546 31.640 1.00 92.25 177 ILE A C 1
ATOM 1425 O O . ILE A 1 177 ? -21.626 0.946 32.103 1.00 92.25 177 ILE A O 1
ATOM 1429 N N . GLN A 1 178 ? -23.281 2.469 32.327 1.00 95.25 178 GLN A N 1
ATOM 1430 C CA . GLN A 1 178 ? -23.018 2.746 33.736 1.00 95.25 178 GLN A CA 1
ATOM 1431 C C . GLN A 1 178 ? -23.422 1.531 34.571 1.00 95.25 178 GLN A C 1
ATOM 1433 O O . GLN A 1 178 ? -24.566 1.077 34.510 1.00 95.25 178 GLN A O 1
ATOM 1438 N N . GLU A 1 179 ? -22.491 1.003 35.360 1.00 93.94 179 GLU A N 1
ATOM 1439 C CA . GLU A 1 179 ? -22.795 -0.137 36.223 1.00 93.94 179 GLU A CA 1
ATOM 1440 C C . GLU A 1 179 ? -23.684 0.286 37.399 1.00 93.94 179 GLU A C 1
ATOM 1442 O O . GLU A 1 179 ? -23.621 1.416 37.884 1.00 93.94 179 GLU A O 1
ATOM 1447 N N . SER A 1 180 ? -24.474 -0.646 37.940 1.00 91.31 180 SER A N 1
ATOM 1448 C CA . SER A 1 180 ? -25.442 -0.353 39.009 1.00 91.31 180 SER A CA 1
ATOM 1449 C C . SER A 1 180 ? -24.816 0.153 40.318 1.00 91.31 180 SER A C 1
ATOM 1451 O O . SER A 1 180 ? -25.530 0.657 41.181 1.00 91.31 180 SER A O 1
ATOM 1453 N N . LYS A 1 181 ? -23.499 -0.017 40.499 1.00 94.81 181 LYS A N 1
ATOM 1454 C CA . LYS A 1 181 ? -22.726 0.443 41.668 1.00 94.81 181 LYS A CA 1
ATOM 1455 C C . LYS A 1 181 ? -21.709 1.538 41.320 1.00 94.81 181 LYS A C 1
ATOM 1457 O O . LYS A 1 181 ? -20.994 2.003 42.205 1.00 94.81 181 LYS A O 1
ATOM 1462 N N . GLU A 1 182 ? -21.618 1.937 40.053 1.00 95.81 182 GLU A N 1
ATOM 1463 C CA . GLU A 1 182 ? -20.669 2.945 39.586 1.00 95.81 182 GLU A CA 1
ATOM 1464 C C . GLU A 1 182 ? -21.249 4.344 39.812 1.00 95.81 182 GLU A C 1
ATOM 1466 O O . GLU A 1 182 ? -22.375 4.649 39.409 1.00 95.81 182 GLU A O 1
ATOM 1471 N N . SER A 1 183 ? -20.484 5.224 40.462 1.00 96.19 183 SER A N 1
ATOM 1472 C CA . SER A 1 183 ? -20.915 6.611 40.635 1.00 96.19 183 SER A CA 1
ATOM 1473 C C . SER A 1 183 ? -20.931 7.339 39.281 1.00 96.19 183 SER A C 1
ATOM 1475 O O . SER A 1 183 ? -20.092 7.051 38.422 1.00 96.19 183 SER A O 1
ATOM 1477 N N . PRO A 1 184 ? -21.812 8.337 39.077 1.00 94.38 184 PRO A N 1
ATOM 1478 C CA . PRO A 1 184 ? -21.856 9.092 37.820 1.00 94.38 184 PRO A CA 1
ATOM 1479 C C . PRO A 1 184 ? -20.509 9.717 37.425 1.00 94.38 184 PRO A C 1
ATOM 1481 O O . PRO A 1 184 ? -20.190 9.820 36.243 1.00 94.38 184 PRO A O 1
ATOM 1484 N N . VAL A 1 185 ? -19.693 10.103 38.413 1.00 96.12 185 VAL A N 1
ATOM 1485 C CA . VAL A 1 185 ? -18.355 10.674 38.191 1.00 96.12 185 VAL A CA 1
ATOM 1486 C C . VAL A 1 185 ? -17.365 9.613 37.706 1.00 96.12 185 VAL A C 1
ATOM 1488 O O . VAL A 1 185 ? -16.600 9.884 36.783 1.00 96.12 185 VAL A O 1
ATOM 1491 N N . ALA A 1 186 ? -17.396 8.408 38.283 1.00 94.94 186 ALA A N 1
ATOM 1492 C CA . ALA A 1 186 ? -16.549 7.300 37.845 1.00 94.94 186 ALA A CA 1
ATOM 1493 C C . ALA A 1 186 ? -16.890 6.867 36.408 1.00 94.94 186 ALA A C 1
ATOM 1495 O O . ALA A 1 186 ? -15.986 6.713 35.587 1.00 94.94 186 ALA A O 1
ATOM 1496 N N . PHE A 1 187 ? -18.183 6.806 36.072 1.00 95.88 187 PHE A N 1
ATOM 1497 C CA . PHE A 1 187 ? -18.640 6.499 34.716 1.00 95.88 187 PHE A CA 1
ATOM 1498 C C . PHE A 1 187 ? -18.181 7.544 33.691 1.00 95.88 187 PHE A C 1
ATOM 1500 O O . PHE A 1 187 ? -17.614 7.206 32.650 1.00 95.88 187 PHE A O 1
ATOM 1507 N N . LEU A 1 188 ? -18.339 8.833 34.013 1.00 94.50 188 LEU A N 1
ATOM 1508 C CA . LEU A 1 188 ? -17.833 9.936 33.191 1.00 94.50 188 LEU A CA 1
ATOM 1509 C C . LEU A 1 188 ? -16.321 9.851 32.969 1.00 94.50 188 LEU A C 1
ATOM 1511 O O . LEU A 1 188 ? -15.841 10.132 31.869 1.00 94.50 188 LEU A O 1
ATOM 1515 N N . GLN A 1 189 ? -15.571 9.470 34.002 1.00 94.12 189 GLN A N 1
ATOM 1516 C CA . GLN A 1 189 ? -14.127 9.304 33.904 1.00 94.12 189 GLN A CA 1
ATOM 1517 C C . GLN A 1 189 ? -13.771 8.150 32.957 1.00 94.12 189 GLN A C 1
ATOM 1519 O O . GLN A 1 189 ? -12.947 8.331 32.064 1.00 94.12 189 GLN A O 1
ATOM 1524 N N . ARG A 1 190 ? -14.480 7.021 33.050 1.00 94.50 190 ARG A N 1
ATOM 1525 C CA . ARG A 1 190 ? -14.302 5.860 32.169 1.00 94.50 190 ARG A CA 1
ATOM 1526 C C . ARG A 1 190 ? -14.630 6.172 30.706 1.00 94.50 190 ARG A C 1
ATOM 1528 O O . ARG A 1 190 ? -13.875 5.769 29.821 1.00 94.50 190 ARG A O 1
ATOM 1535 N N . ILE A 1 191 ? -15.678 6.959 30.441 1.00 91.56 191 ILE A N 1
ATOM 1536 C CA . ILE A 1 191 ? -15.976 7.481 29.094 1.00 91.56 191 ILE A CA 1
ATOM 1537 C C . ILE A 1 191 ? -14.818 8.346 28.588 1.00 91.56 191 ILE A C 1
ATOM 1539 O O . ILE A 1 191 ? -14.319 8.121 27.487 1.00 91.56 191 ILE A O 1
ATOM 1543 N N . ARG A 1 192 ? -14.359 9.321 29.383 1.00 90.81 192 ARG A N 1
ATOM 1544 C CA . ARG A 1 192 ? -13.267 10.232 28.993 1.00 90.81 192 ARG A CA 1
ATOM 1545 C C . ARG A 1 192 ? -11.963 9.493 28.725 1.00 90.81 192 ARG A C 1
ATOM 1547 O O . ARG A 1 192 ? -11.280 9.812 27.755 1.00 90.81 192 ARG A O 1
ATOM 1554 N N . ASP A 1 193 ? -11.631 8.511 29.550 1.00 88.31 193 ASP A N 1
ATOM 1555 C CA . ASP A 1 193 ? -10.421 7.710 29.387 1.00 88.31 193 ASP A CA 1
ATOM 1556 C C . ASP A 1 193 ? -10.530 6.800 28.159 1.00 88.31 193 ASP A C 1
ATOM 1558 O O . ASP A 1 193 ? -9.583 6.708 27.379 1.00 88.31 193 ASP A O 1
ATOM 1562 N N . THR A 1 194 ? -11.711 6.236 27.899 1.00 83.81 194 THR A N 1
ATOM 1563 C CA . THR A 1 194 ? -11.979 5.451 26.684 1.00 83.81 194 THR A CA 1
ATOM 1564 C C . THR A 1 194 ? -11.883 6.313 25.425 1.00 83.81 194 THR A C 1
ATOM 1566 O O . THR A 1 194 ? -11.248 5.895 24.461 1.00 83.81 194 THR A O 1
ATOM 1569 N N . ILE A 1 195 ? -12.424 7.536 25.431 1.00 80.38 195 ILE A N 1
ATOM 1570 C CA . ILE A 1 195 ? -12.268 8.511 24.336 1.00 80.38 195 ILE A CA 1
ATOM 1571 C C . ILE A 1 195 ? -10.778 8.832 24.138 1.00 80.38 195 ILE A C 1
ATOM 1573 O O . ILE A 1 195 ? -10.244 8.637 23.051 1.00 80.38 195 ILE A O 1
ATOM 1577 N N . ARG A 1 196 ? -10.046 9.214 25.190 1.00 79.12 196 ARG A N 1
ATOM 1578 C CA . ARG A 1 196 ? -8.601 9.522 25.104 1.00 79.12 196 ARG A CA 1
ATOM 1579 C C . ARG A 1 196 ? -7.752 8.367 24.564 1.00 79.12 196 ARG A C 1
ATOM 1581 O O . ARG A 1 196 ? -6.718 8.604 23.939 1.00 79.12 196 ARG A O 1
ATOM 1588 N N . GLN A 1 197 ? -8.160 7.128 24.825 1.00 72.00 197 GLN A N 1
ATOM 1589 C CA . GLN A 1 197 ? -7.473 5.927 24.351 1.00 72.00 197 GLN A CA 1
ATOM 1590 C C . GLN A 1 197 ? -7.854 5.538 22.916 1.00 72.00 197 GLN A C 1
ATOM 1592 O O . GLN A 1 197 ? -7.021 4.976 22.210 1.00 72.00 197 GLN A O 1
ATOM 1597 N N . ASN A 1 198 ? -9.085 5.825 22.478 1.00 63.94 198 ASN A N 1
ATOM 1598 C CA . ASN A 1 198 ? -9.652 5.294 21.230 1.00 63.94 198 ASN A CA 1
ATOM 1599 C C . ASN A 1 198 ? -9.974 6.362 20.168 1.00 63.94 198 ASN A C 1
ATOM 1601 O O . ASN A 1 198 ? -10.379 6.013 19.064 1.00 63.94 198 ASN A O 1
ATOM 1605 N N . THR A 1 199 ? -9.787 7.644 20.469 1.00 59.28 199 THR A N 1
ATOM 1606 C CA . THR A 1 199 ? -9.940 8.767 19.528 1.00 59.28 199 THR A CA 1
ATOM 1607 C C . THR A 1 199 ? -8.691 9.664 19.569 1.00 59.28 199 THR A C 1
ATOM 1609 O O . THR A 1 199 ? -7.928 9.612 20.543 1.00 59.28 199 THR A O 1
ATOM 1612 N N . ASN A 1 200 ? -8.406 10.380 18.473 1.00 56.78 200 ASN A N 1
ATOM 1613 C CA . ASN A 1 200 ? -7.310 11.366 18.388 1.00 56.78 200 ASN A CA 1
ATOM 1614 C C . ASN A 1 200 ? -7.759 12.739 18.879 1.00 56.78 200 ASN A C 1
ATOM 1616 O O . ASN A 1 200 ? -8.874 13.155 18.488 1.00 56.78 200 ASN A O 1
#

InterPro domains:
  IPR003036 Core shell protein Gag P30 [PF02093] (53-199)
  IPR008919 Retrovirus capsid, N-terminal [G3DSA:1.10.375.10] (36-165)
  IPR008919 Retrovirus capsid, N-terminal [SSF47943] (40-163)
  IPR050462 Retroviral Gag-Pol polyproteins [PTHR33166] (36-200)

Organism: Chelydra serpentina (NCBI:txid8475)

Sequence (200 aa):
PPYKERVPRAPEIAPSVGFYPLITETVVARSVADNRRATTMQVYTHVPFNPVDLAAFRAQAGEFSTNPSKYISVFEGCLASHKPDWDDCNILMRTLLSEVERNQVVSKAREEARRRHDRDIQNVPIPADMVPIADPRWNPNGPQDQTRLNTYKELLLHGLRHSAVRHNNWAKPYELIQESKESPVAFLQRIRDTIRQNTN

Radius of gyration: 25.81 Å; chains: 1; bounding box: 59×86×74 Å

Foldseek 3Di:
DDDDDDDDDDPDPDDPDPPPDDQDQDQDDDDDDDDDDRDRARADDDDADDPVVLVVLQVQLDACQVPLPSNLVSLVVCCVPVVDFPVNNVVSCVSRYDPVLSVQLLVQLLVVLCVVCVVPVPPRDHSCQLRPPDDPVQHCSDPVSVVSRVSNSVSSSSSSVPSNQADQPPVQLVPDDADPPHDPVNSVVVSVVSNVVHHD